Protein AF-A0A6A4Z8B2-F1 (afdb_monomer)

Structure (mmCIF, N/CA/C/O backbone):
data_AF-A0A6A4Z8B2-F1
#
_entry.id   AF-A0A6A4Z8B2-F1
#
loop_
_atom_site.group_PDB
_atom_site.id
_atom_site.type_symbol
_atom_site.label_atom_id
_atom_site.label_alt_id
_atom_site.label_comp_id
_atom_site.label_asym_id
_atom_site.label_entity_id
_atom_site.label_seq_id
_atom_site.pdbx_PDB_ins_code
_atom_site.Cartn_x
_atom_site.Cartn_y
_atom_site.Cartn_z
_atom_site.occupancy
_atom_site.B_iso_or_equiv
_atom_site.auth_seq_id
_atom_site.auth_comp_id
_atom_site.auth_asym_id
_atom_site.auth_atom_id
_atom_site.pdbx_PDB_model_num
ATOM 1 N N . SER A 1 1 ? -26.509 12.267 15.017 1.00 66.75 1 SER A N 1
ATOM 2 C CA . SER A 1 1 ? -26.963 11.581 16.246 1.00 66.75 1 SER A CA 1
ATOM 3 C C . SER A 1 1 ? -26.271 12.276 17.400 1.00 66.75 1 SER A C 1
ATOM 5 O O . SER A 1 1 ? -25.062 12.454 17.326 1.00 66.75 1 SER A O 1
ATOM 7 N N . THR A 1 2 ? -27.004 12.700 18.430 1.00 85.19 2 THR A N 1
ATOM 8 C CA . THR A 1 2 ? -26.427 13.387 19.602 1.00 85.19 2 THR A CA 1
ATOM 9 C C . THR A 1 2 ? -25.375 12.534 20.313 1.00 85.19 2 THR A C 1
ATOM 11 O O . THR A 1 2 ? -24.383 13.069 20.802 1.00 85.19 2 THR A O 1
ATOM 14 N N . ASN A 1 3 ? -25.543 11.208 20.308 1.00 91.56 3 ASN A N 1
ATOM 15 C CA . ASN A 1 3 ? -24.579 10.269 20.877 1.00 91.56 3 ASN A CA 1
ATOM 16 C C . ASN A 1 3 ? -23.331 10.102 20.000 1.00 91.56 3 ASN A C 1
ATOM 18 O O . ASN A 1 3 ? -22.235 9.985 20.538 1.00 91.56 3 ASN A O 1
ATOM 22 N N . LEU A 1 4 ? -23.460 10.172 18.669 1.00 90.06 4 LEU A N 1
ATOM 23 C CA . LEU A 1 4 ? -22.312 10.167 17.750 1.00 90.06 4 LEU A CA 1
ATOM 24 C C . LEU A 1 4 ? -21.423 11.408 17.935 1.00 90.06 4 LEU A C 1
ATOM 26 O O . LEU A 1 4 ? -20.199 11.289 18.036 1.00 90.06 4 LEU A O 1
ATOM 30 N N . ASP A 1 5 ? -22.042 12.587 18.019 1.00 92.31 5 ASP A N 1
ATOM 31 C CA . ASP A 1 5 ? -21.328 13.856 18.199 1.00 92.31 5 ASP A CA 1
ATOM 32 C C . ASP A 1 5 ? -20.696 13.930 19.598 1.00 92.31 5 ASP A C 1
ATOM 34 O O . ASP A 1 5 ? -19.524 14.286 19.742 1.00 92.31 5 ASP A O 1
ATOM 38 N N . GLY A 1 6 ? -21.441 13.511 20.630 1.00 93.50 6 GLY A N 1
ATOM 39 C CA . GLY A 1 6 ? -20.939 13.400 22.001 1.00 93.50 6 GLY A CA 1
ATOM 40 C C . GLY A 1 6 ? -19.782 12.410 22.117 1.00 93.50 6 GLY A C 1
ATOM 41 O O . GLY A 1 6 ? -18.748 12.733 22.692 1.00 93.50 6 GLY A O 1
ATOM 42 N N . CYS A 1 7 ? -19.900 11.235 21.496 1.00 94.12 7 CYS A N 1
ATOM 43 C CA . CYS A 1 7 ? -18.840 10.232 21.491 1.00 94.12 7 CYS A CA 1
ATOM 44 C C . CYS A 1 7 ? -17.581 10.742 20.781 1.00 94.12 7 CYS A C 1
ATOM 46 O O . CYS A 1 7 ? -16.466 10.529 21.257 1.00 94.12 7 CYS A O 1
ATOM 48 N N . THR A 1 8 ? -17.746 11.482 19.682 1.00 94.38 8 THR A N 1
ATOM 49 C CA . THR A 1 8 ? -16.622 12.108 18.975 1.00 94.38 8 THR A CA 1
ATOM 50 C C . THR A 1 8 ? -15.897 13.126 19.851 1.00 94.38 8 THR A C 1
ATOM 52 O O . THR A 1 8 ? -14.667 13.131 19.906 1.00 94.38 8 THR A O 1
ATOM 55 N N . LYS A 1 9 ? -16.648 13.952 20.586 1.00 95.12 9 LYS A N 1
ATOM 56 C CA . LYS A 1 9 ? -16.088 14.937 21.516 1.00 95.12 9 LYS A CA 1
ATOM 57 C C . LYS A 1 9 ? -15.371 14.286 22.700 1.00 95.12 9 LYS A C 1
ATOM 59 O O . LYS A 1 9 ? -14.271 14.712 23.036 1.00 95.12 9 LYS A O 1
ATOM 64 N N . ASP A 1 10 ? -15.979 13.272 23.310 1.00 95.62 10 ASP A N 1
ATOM 65 C CA . ASP A 1 10 ? -15.449 12.629 24.516 1.00 95.62 10 ASP A CA 1
ATOM 66 C C . ASP A 1 10 ? -14.211 11.774 24.214 1.00 95.62 10 ASP A C 1
ATOM 68 O O . ASP A 1 10 ? -13.250 11.771 24.980 1.00 95.62 10 ASP A O 1
ATOM 72 N N . SER A 1 11 ? -14.228 11.047 23.093 1.00 95.25 11 SER A N 1
ATOM 73 C CA . SER A 1 11 ? -13.123 10.168 22.696 1.00 95.25 11 SER A CA 1
ATOM 74 C C . SER A 1 11 ? -11.998 10.887 21.961 1.00 95.25 11 SER A C 1
ATOM 76 O O . SER A 1 11 ? -10.894 10.355 21.878 1.00 95.25 11 SER A O 1
ATOM 78 N N . GLY A 1 12 ? -12.270 12.064 21.388 1.00 94.56 12 GLY A N 1
ATOM 79 C CA . GLY A 1 12 ? -11.344 12.751 20.490 1.00 94.56 12 GLY A CA 1
ATOM 80 C C . GLY A 1 12 ? -11.143 12.032 19.151 1.00 94.56 12 GLY A C 1
ATOM 81 O O . GLY A 1 12 ? -10.138 12.271 18.483 1.00 94.56 12 GLY A O 1
ATOM 82 N N . PHE A 1 13 ? -12.054 11.133 18.763 1.00 94.38 13 PHE A N 1
ATOM 83 C CA . PHE A 1 13 ? -12.016 10.404 17.495 1.00 94.38 13 PHE A CA 1
ATOM 84 C C . PHE A 1 13 ? -13.331 10.559 16.732 1.00 94.38 13 PHE A C 1
ATOM 86 O O . PHE A 1 13 ? -14.403 10.416 17.305 1.00 94.38 13 PHE A O 1
ATOM 93 N N . ASN A 1 14 ? -13.273 10.805 15.422 1.00 94.25 14 ASN A N 1
ATOM 94 C CA . ASN A 1 14 ? -14.479 10.925 14.608 1.00 94.25 14 ASN A CA 1
ATOM 95 C C . ASN A 1 14 ? -15.109 9.546 14.347 1.00 94.25 14 ASN A C 1
ATOM 97 O O . ASN A 1 14 ? -14.710 8.809 13.441 1.00 94.25 14 ASN A O 1
ATOM 101 N N . TRP A 1 15 ? -16.152 9.213 15.105 1.00 90.75 15 TRP A N 1
ATOM 102 C CA . TRP A 1 15 ? -16.817 7.917 14.987 1.00 90.75 15 TRP A CA 1
ATOM 103 C C . TRP A 1 15 ? -17.575 7.737 13.667 1.00 90.75 15 TRP A C 1
ATOM 105 O O . TRP A 1 15 ? -17.758 6.608 13.234 1.00 90.75 15 TRP A O 1
ATOM 115 N N . LEU A 1 16 ? -17.917 8.805 12.938 1.00 89.56 16 LEU A N 1
ATOM 116 C CA . LEU A 1 16 ? -18.441 8.659 11.575 1.00 89.56 16 LEU A CA 1
ATOM 117 C C . LEU A 1 16 ? -17.375 8.088 10.627 1.00 89.56 16 LEU A C 1
ATOM 119 O O . LEU A 1 16 ? -17.667 7.201 9.822 1.00 89.56 16 LEU A O 1
ATOM 123 N N . THR A 1 17 ? -16.122 8.539 10.755 1.00 89.12 17 THR A N 1
ATOM 124 C CA . THR A 1 17 ? -15.004 7.971 9.979 1.00 89.12 17 THR A CA 1
ATOM 125 C C . THR A 1 17 ? -14.674 6.543 10.394 1.00 89.12 17 THR A C 1
ATOM 127 O O . THR A 1 17 ? -14.226 5.762 9.555 1.00 89.12 17 THR A O 1
ATOM 130 N N . PHE A 1 18 ? -14.983 6.155 11.638 1.00 90.19 18 PHE A N 1
ATOM 131 C CA . PHE A 1 18 ? -14.873 4.764 12.072 1.00 90.19 18 PHE A CA 1
ATOM 132 C C . PHE A 1 18 ? -15.717 3.820 11.210 1.00 90.19 18 PHE A C 1
ATOM 134 O O . PHE A 1 18 ? -15.276 2.724 10.890 1.00 90.19 18 PHE A O 1
ATOM 141 N N . PHE A 1 19 ? -16.932 4.212 10.836 1.00 86.56 19 PHE A N 1
ATOM 142 C CA . PHE A 1 19 ? -17.833 3.318 10.101 1.00 86.56 19 PHE A CA 1
ATOM 143 C C . PHE A 1 19 ? -17.667 3.405 8.585 1.00 86.56 19 PHE A C 1
ATOM 145 O O . PHE A 1 19 ? -18.071 2.489 7.879 1.00 86.56 19 PHE A O 1
ATOM 152 N N . THR A 1 20 ? -17.080 4.493 8.083 1.00 86.69 20 THR A N 1
ATOM 153 C CA . THR A 1 20 ? -17.044 4.803 6.643 1.00 86.69 20 THR A CA 1
ATOM 154 C C . THR A 1 20 ? -15.660 4.680 6.003 1.00 86.69 20 THR A C 1
ATOM 156 O O . THR A 1 20 ? -15.554 4.736 4.782 1.00 86.69 20 THR A O 1
ATOM 159 N N . THR A 1 21 ? -14.601 4.506 6.797 1.00 86.06 21 THR A N 1
ATOM 160 C CA . THR A 1 21 ? -13.206 4.420 6.323 1.00 86.06 21 THR A CA 1
ATOM 161 C C . THR A 1 21 ? -12.439 3.329 7.070 1.00 86.06 21 THR A C 1
ATOM 163 O O . THR A 1 21 ? -12.995 2.713 7.975 1.00 86.06 21 THR A O 1
ATOM 166 N N . ASP A 1 22 ? -11.147 3.143 6.785 1.00 84.50 22 ASP A N 1
ATOM 167 C CA . ASP A 1 22 ? -10.256 2.248 7.544 1.00 84.50 22 ASP A CA 1
ATOM 168 C C . ASP A 1 22 ? -9.641 2.895 8.795 1.00 84.50 22 ASP A C 1
ATOM 170 O O . ASP A 1 22 ? -8.848 2.266 9.489 1.00 84.50 22 ASP A O 1
ATOM 174 N N . ALA A 1 23 ? -10.019 4.132 9.138 1.00 87.31 23 ALA A N 1
ATOM 175 C CA . ALA A 1 23 ? -9.495 4.808 10.321 1.00 87.31 23 ALA A CA 1
ATOM 176 C C . ALA A 1 23 ? -9.808 4.024 11.608 1.00 87.31 23 ALA A C 1
ATOM 178 O O . ALA A 1 23 ? -10.947 3.593 11.838 1.00 87.31 23 ALA A O 1
ATOM 179 N N . ILE A 1 24 ? -8.793 3.868 12.457 1.00 89.69 24 ILE A N 1
ATOM 180 C CA . ILE A 1 24 ? -8.859 3.161 13.736 1.00 89.69 24 ILE A CA 1
ATOM 181 C C . ILE A 1 24 ? -8.458 4.131 14.861 1.00 89.69 24 ILE A C 1
ATOM 183 O O . ILE A 1 24 ? -7.444 4.816 14.716 1.00 89.69 24 ILE A O 1
ATOM 187 N N . PRO A 1 25 ? -9.210 4.199 15.976 1.00 91.56 25 PRO A N 1
ATOM 188 C CA . PRO A 1 25 ? -8.813 4.985 17.139 1.00 91.56 25 PRO A CA 1
ATOM 189 C C . PRO A 1 25 ? -7.497 4.484 17.744 1.00 91.56 25 PRO A C 1
ATOM 191 O O . PRO A 1 25 ? -7.259 3.280 17.829 1.00 91.56 25 PRO A O 1
ATOM 194 N N . THR A 1 26 ? -6.672 5.408 18.229 1.00 90.38 26 THR A N 1
ATOM 195 C CA . THR A 1 26 ? -5.527 5.092 19.100 1.00 90.38 26 THR A CA 1
ATOM 196 C C . THR A 1 26 ? -5.984 4.477 20.427 1.00 90.38 26 THR A C 1
ATOM 198 O O . THR A 1 26 ? -7.134 4.649 20.834 1.00 90.38 26 THR A O 1
ATOM 201 N N . ASP A 1 27 ? -5.073 3.839 21.164 1.00 87.75 27 ASP A N 1
ATOM 202 C CA . ASP A 1 27 ? -5.380 3.232 22.470 1.00 87.75 27 ASP A CA 1
ATOM 203 C C . ASP A 1 27 ? -5.941 4.241 23.489 1.00 87.75 27 ASP A C 1
ATOM 205 O O . ASP A 1 27 ? -6.844 3.923 24.269 1.00 87.75 27 ASP A O 1
ATOM 209 N N . ALA A 1 28 ? -5.453 5.486 23.456 1.00 91.62 28 ALA A N 1
ATOM 210 C CA . ALA A 1 28 ? -5.963 6.562 24.302 1.00 91.62 28 ALA A CA 1
ATOM 211 C C . 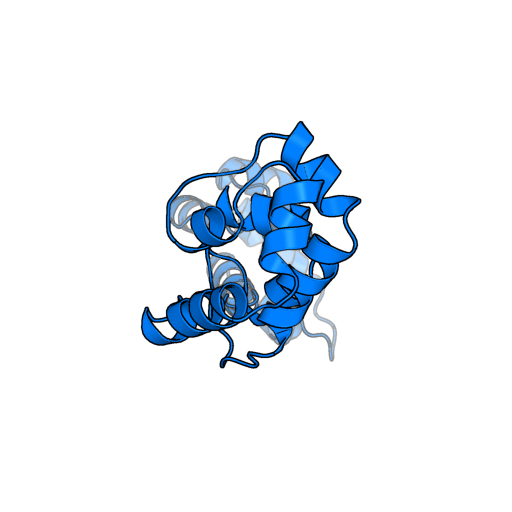ALA A 1 28 ? -7.411 6.932 23.937 1.00 91.62 28 ALA A C 1
ATOM 213 O O . ALA A 1 28 ? -8.267 7.026 24.818 1.00 91.62 28 ALA A O 1
ATOM 214 N N . GLN A 1 29 ? -7.710 7.072 22.641 1.00 94.75 29 GLN A N 1
ATOM 215 C CA . GLN A 1 29 ? -9.066 7.351 22.154 1.00 94.75 29 GLN A CA 1
ATOM 216 C C . GLN A 1 29 ? -10.013 6.169 22.414 1.00 94.75 29 GLN A C 1
ATOM 218 O O . GLN A 1 29 ? -11.177 6.376 22.758 1.00 94.75 29 GLN A O 1
ATOM 223 N N . ALA A 1 30 ? -9.527 4.929 22.310 1.00 92.81 30 ALA A N 1
ATOM 224 C CA . ALA A 1 30 ? -10.285 3.727 22.653 1.00 92.81 30 ALA A CA 1
ATOM 225 C C . ALA A 1 30 ? -10.649 3.703 24.147 1.00 92.81 30 ALA A C 1
ATOM 227 O O . ALA A 1 30 ? -11.806 3.476 24.503 1.00 92.81 30 ALA A O 1
ATOM 228 N N . SER A 1 31 ? -9.687 4.023 25.017 1.00 92.69 31 SER A N 1
ATOM 229 C CA . SER A 1 31 ? -9.898 4.114 26.467 1.00 92.69 31 SER A CA 1
ATOM 230 C C . SER A 1 31 ? -10.893 5.223 26.830 1.00 92.69 31 SER A C 1
ATOM 232 O O . SER A 1 31 ? -11.802 5.006 27.631 1.00 92.69 31 SER A O 1
ATOM 234 N N . ALA A 1 32 ? -10.778 6.391 26.192 1.00 95.00 32 ALA A N 1
ATOM 235 C CA . ALA A 1 32 ? -11.724 7.493 26.365 1.00 95.00 32 ALA A CA 1
ATOM 236 C C . ALA A 1 32 ? -13.135 7.133 25.862 1.00 95.00 32 ALA A C 1
ATOM 238 O O . ALA A 1 32 ? -14.128 7.467 26.507 1.00 95.00 32 ALA A O 1
ATOM 239 N N . SER A 1 33 ? -13.233 6.383 24.759 1.00 94.19 33 SER A N 1
ATOM 240 C CA . SER A 1 33 ? -14.513 5.885 24.239 1.00 94.19 33 SER A CA 1
ATOM 241 C C . SER A 1 33 ? -15.189 4.922 25.212 1.00 94.19 33 SER A C 1
ATOM 243 O O . SER A 1 33 ? -16.398 4.998 25.407 1.00 94.19 33 SER A O 1
ATOM 245 N N . LEU A 1 34 ? -14.422 4.046 25.867 1.00 93.88 34 LEU A N 1
ATOM 246 C CA . LEU A 1 34 ? -14.955 3.119 26.868 1.00 93.88 34 LEU A CA 1
ATOM 247 C C . LEU A 1 34 ? -15.496 3.848 28.110 1.00 93.88 34 LEU A C 1
ATOM 249 O O . LEU A 1 34 ? -16.480 3.413 28.703 1.00 93.88 34 LEU A O 1
ATOM 253 N N . ALA A 1 35 ? -14.873 4.967 28.489 1.00 94.69 35 ALA A N 1
ATOM 254 C CA . ALA A 1 35 ? -15.309 5.800 29.610 1.00 94.69 35 ALA A CA 1
ATOM 255 C C . ALA A 1 35 ? -16.466 6.760 29.257 1.00 94.69 35 ALA A C 1
ATOM 257 O O . ALA A 1 35 ? -17.109 7.312 30.154 1.00 94.69 35 ALA A O 1
ATOM 258 N N . SER A 1 36 ? -16.744 6.978 27.967 1.00 95.50 36 SER A N 1
ATOM 259 C CA . SER A 1 36 ? -17.771 7.912 27.502 1.00 95.50 36 SER A CA 1
ATOM 260 C C . SER A 1 36 ? -19.165 7.290 27.535 1.00 95.50 36 SER A C 1
ATOM 262 O O . SER A 1 36 ? -19.468 6.320 26.837 1.00 95.50 36 SER A O 1
ATOM 264 N N . LYS A 1 37 ? -20.077 7.937 28.268 1.00 94.38 37 LYS A N 1
ATOM 265 C CA . LYS A 1 37 ? -21.508 7.594 28.243 1.00 94.38 37 LYS A CA 1
ATOM 266 C C . LYS A 1 37 ? -22.107 7.747 26.846 1.00 94.38 37 LYS A C 1
ATOM 268 O O . LYS A 1 37 ? -22.940 6.933 26.463 1.00 94.38 37 LYS A O 1
ATOM 273 N N . SER A 1 38 ? -21.668 8.753 26.091 1.00 94.69 38 SER A N 1
ATOM 274 C CA . SER A 1 38 ? -22.122 9.006 24.721 1.00 94.69 38 SER A CA 1
ATOM 275 C C . SER A 1 38 ? -21.716 7.867 23.782 1.00 94.69 38 SER A C 1
ATOM 277 O O . SER A 1 38 ? -22.530 7.407 22.987 1.00 94.69 38 SER A O 1
ATOM 279 N N . CYS A 1 39 ? -20.486 7.356 23.905 1.00 92.50 39 CYS A N 1
ATOM 280 C CA . CYS A 1 39 ? -20.017 6.216 23.112 1.00 92.50 39 CYS A CA 1
ATOM 281 C C . CYS A 1 39 ? -20.719 4.907 23.481 1.00 92.50 39 CYS A C 1
ATOM 283 O O . CYS A 1 39 ? -21.103 4.144 22.596 1.00 92.50 39 CYS A O 1
ATOM 285 N N . LEU A 1 40 ? -20.944 4.657 24.773 1.00 90.69 40 LEU A N 1
ATOM 286 C CA . LEU A 1 40 ? -21.723 3.499 25.216 1.00 90.69 40 LEU A CA 1
ATOM 287 C C . LEU A 1 40 ? -23.181 3.581 24.737 1.00 90.69 40 LEU A C 1
ATOM 289 O O . LEU A 1 40 ? -23.749 2.574 24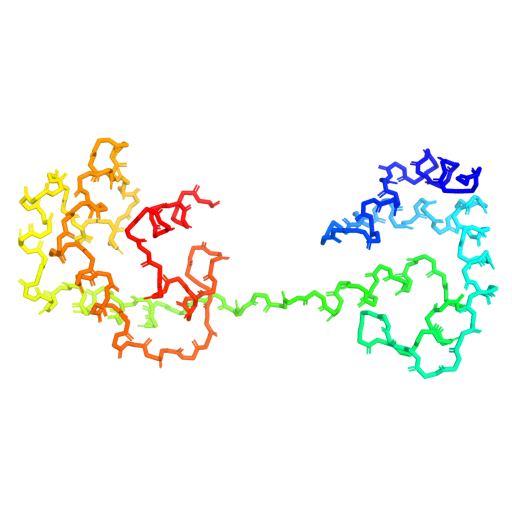.320 1.00 90.69 40 LEU A O 1
ATOM 293 N N . ALA A 1 41 ? -23.777 4.777 24.740 1.00 90.25 41 ALA A N 1
ATOM 294 C CA . ALA A 1 41 ? -25.116 5.002 24.203 1.00 90.25 41 ALA A CA 1
ATOM 295 C C . ALA A 1 41 ? -25.168 4.818 22.679 1.00 90.25 41 ALA A C 1
ATOM 297 O O . ALA A 1 41 ? -26.106 4.200 22.190 1.00 90.25 41 ALA A O 1
ATOM 298 N N . LEU A 1 42 ? -24.151 5.272 21.937 1.00 88.19 42 LEU A N 1
ATOM 299 C CA . LEU A 1 42 ? -24.028 5.047 20.490 1.00 88.19 42 LEU A CA 1
ATOM 300 C C . LEU A 1 42 ? -23.995 3.547 20.148 1.00 88.19 42 LEU A C 1
ATOM 302 O O . LEU A 1 42 ? -24.694 3.096 19.242 1.00 88.19 42 LEU A O 1
ATOM 306 N N . VAL A 1 43 ? -23.222 2.760 20.900 1.00 85.25 43 VAL A N 1
ATOM 307 C CA . VAL A 1 43 ? -23.225 1.292 20.793 1.00 85.25 43 VAL A CA 1
ATOM 308 C C . VAL A 1 43 ? -24.608 0.723 21.132 1.00 85.25 43 VAL A C 1
ATOM 310 O O . VAL A 1 43 ? -25.120 -0.139 20.421 1.00 85.25 43 VAL A O 1
ATOM 313 N N . GLY A 1 44 ? -25.251 1.238 22.184 1.00 82.88 44 GLY A N 1
ATOM 314 C CA . GLY A 1 44 ? -26.611 0.858 22.571 1.00 82.88 44 GLY A CA 1
ATOM 315 C C . GLY A 1 44 ? -27.669 1.152 21.499 1.00 82.88 44 GLY A C 1
ATOM 316 O O . GLY A 1 44 ? -28.568 0.338 21.301 1.00 82.88 44 GLY A O 1
ATOM 317 N N . GLU A 1 45 ? -27.553 2.260 20.764 1.00 86.56 45 GLU A N 1
ATOM 318 C CA . GLU A 1 45 ? -28.414 2.571 19.613 1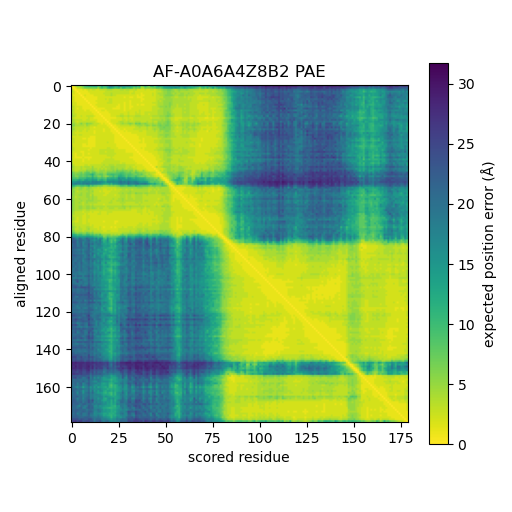.00 86.56 45 GLU A CA 1
ATOM 319 C C . GLU A 1 45 ? -28.250 1.521 18.508 1.00 86.56 45 GLU A C 1
ATOM 321 O O . GLU A 1 45 ? -29.237 1.043 17.947 1.00 86.56 45 GLU A O 1
ATOM 326 N N . ALA A 1 46 ? -27.015 1.090 18.242 1.00 80.25 46 ALA A N 1
ATOM 327 C CA . ALA A 1 46 ? -26.743 0.053 17.253 1.00 80.25 46 ALA A CA 1
ATOM 328 C C . ALA A 1 46 ? -27.210 -1.343 17.680 1.00 80.25 46 ALA A C 1
ATOM 330 O O . ALA A 1 46 ? -27.535 -2.161 16.824 1.00 80.25 46 ALA A O 1
ATOM 331 N N . ASN A 1 47 ? -27.317 -1.625 18.981 1.00 77.56 47 ASN A N 1
ATOM 332 C CA . ASN A 1 47 ? -27.973 -2.843 19.469 1.00 77.56 47 ASN A CA 1
ATOM 333 C C . ASN A 1 47 ? -29.451 -2.914 19.026 1.00 77.56 47 ASN A C 1
ATOM 335 O O . ASN A 1 47 ? -29.993 -4.006 18.863 1.00 77.56 47 ASN A O 1
ATOM 339 N N . GLY A 1 48 ? -30.091 -1.767 18.768 1.00 72.81 48 GLY A N 1
ATOM 340 C CA . GLY A 1 48 ? -31.414 -1.692 18.137 1.00 72.81 48 GLY A CA 1
ATOM 341 C C . GLY A 1 48 ? -31.433 -2.103 16.657 1.00 72.81 48 GLY A C 1
ATOM 342 O O . GLY A 1 48 ? -32.504 -2.363 16.119 1.00 72.81 48 GLY A O 1
ATOM 343 N N . LEU A 1 49 ? -30.266 -2.213 16.010 1.00 72.38 49 LEU A N 1
ATOM 344 C CA . LEU A 1 49 ? -30.081 -2.657 14.621 1.00 72.38 49 LEU A CA 1
ATOM 345 C C . LEU A 1 49 ? -29.788 -4.162 14.513 1.00 72.38 49 LEU A C 1
ATOM 347 O O . LEU A 1 49 ? -29.273 -4.619 13.490 1.00 72.38 49 LEU A O 1
ATOM 351 N N . LYS A 1 50 ? -30.087 -4.941 15.561 1.00 74.38 50 LYS A N 1
ATOM 352 C CA . LYS A 1 50 ? -30.017 -6.405 15.518 1.00 74.38 50 LYS A CA 1
ATOM 353 C C . LYS A 1 50 ? -30.865 -6.923 14.362 1.00 74.38 50 LYS A C 1
ATOM 355 O O . LYS A 1 50 ? -32.090 -6.909 14.414 1.00 74.38 50 LYS A O 1
ATOM 360 N N . THR A 1 51 ? -30.181 -7.364 13.320 1.00 71.19 51 THR A N 1
ATOM 361 C CA . THR A 1 51 ? -30.769 -7.992 12.144 1.00 71.19 51 THR A CA 1
ATOM 362 C C . THR A 1 51 ? -30.216 -9.402 12.045 1.00 71.19 51 THR A C 1
ATOM 364 O O . THR A 1 51 ? -29.033 -9.635 12.311 1.00 71.19 51 THR A O 1
ATOM 367 N N . ASP A 1 52 ? -31.074 -10.350 11.687 1.00 70.62 52 ASP A N 1
ATOM 368 C CA . ASP A 1 52 ? -30.637 -11.718 11.451 1.00 70.62 52 ASP A CA 1
ATOM 369 C C . ASP A 1 52 ? -29.811 -11.771 10.156 1.00 70.62 52 ASP A C 1
ATOM 371 O O . ASP A 1 52 ? -30.168 -11.161 9.146 1.00 70.62 52 ASP A O 1
ATOM 375 N N . SER A 1 53 ? -28.712 -12.533 10.176 1.00 68.19 53 SER A N 1
ATOM 376 C CA . SER A 1 53 ? -27.884 -12.912 9.012 1.00 68.19 53 SER A CA 1
ATOM 377 C C . SER A 1 53 ? -27.014 -11.837 8.327 1.00 68.19 53 SER A C 1
ATOM 379 O O . SER A 1 53 ? -26.666 -11.991 7.159 1.00 68.19 53 SER A O 1
ATOM 381 N N . CYS A 1 54 ? -26.570 -10.796 9.039 1.00 83.19 54 CYS A N 1
ATOM 382 C CA . CYS A 1 54 ? -25.582 -9.839 8.515 1.00 83.19 54 CYS A CA 1
ATOM 383 C C . CYS A 1 54 ? -24.219 -9.971 9.215 1.00 83.19 54 CYS A C 1
ATOM 385 O O . CYS A 1 54 ? -24.146 -10.242 10.415 1.00 83.19 54 CYS A O 1
ATOM 387 N N . THR A 1 55 ? -23.128 -9.750 8.478 1.00 87.62 55 THR A N 1
ATOM 388 C CA . THR A 1 55 ? -21.777 -9.640 9.045 1.00 87.62 55 THR A CA 1
ATOM 389 C C . THR A 1 55 ? -21.227 -8.233 8.872 1.00 87.62 55 THR A C 1
ATOM 391 O O . THR A 1 55 ? -21.314 -7.668 7.784 1.00 87.62 55 THR A O 1
ATOM 394 N N . LEU A 1 56 ? -20.576 -7.706 9.907 1.00 87.19 56 LEU A N 1
ATOM 395 C CA . LEU A 1 56 ? -19.793 -6.474 9.855 1.00 87.19 56 LEU A CA 1
ATOM 396 C C . LEU A 1 56 ? -18.379 -6.771 10.355 1.00 87.19 56 LEU A C 1
ATOM 398 O O . LEU A 1 56 ? -18.213 -7.408 11.393 1.00 87.19 56 LEU A O 1
ATOM 402 N N . TRP A 1 57 ? -17.360 -6.346 9.603 1.00 90.19 57 TRP A N 1
ATOM 403 C CA . TRP A 1 57 ? -15.949 -6.623 9.913 1.00 90.19 57 TRP A CA 1
ATOM 404 C C . TRP A 1 57 ? -15.690 -8.111 10.189 1.00 90.19 57 TRP A C 1
ATOM 406 O O . TRP A 1 57 ? -15.084 -8.469 11.194 1.00 90.19 57 TRP A O 1
ATOM 416 N N . ASN A 1 58 ? -16.207 -8.992 9.327 1.00 89.12 58 ASN A N 1
ATOM 417 C CA . ASN A 1 58 ? -16.110 -10.454 9.460 1.00 89.12 58 ASN A CA 1
ATOM 418 C C . ASN A 1 58 ? -16.681 -11.031 10.773 1.00 89.12 58 ASN A C 1
ATOM 420 O O . ASN A 1 58 ? -16.416 -12.182 11.108 1.00 89.12 58 ASN A O 1
ATOM 424 N N . ASN A 1 59 ? -17.465 -10.250 11.516 1.00 88.94 59 ASN A N 1
ATOM 425 C CA . ASN A 1 59 ? -18.143 -10.673 12.732 1.00 88.94 59 ASN A CA 1
ATOM 426 C C . ASN A 1 59 ? -19.651 -10.699 12.494 1.00 88.94 59 ASN A C 1
ATOM 428 O O . ASN A 1 59 ? -20.186 -9.880 11.750 1.00 88.94 59 ASN A O 1
ATOM 432 N N . ASP A 1 60 ? -20.337 -11.628 13.152 1.00 89.62 60 ASP A N 1
ATOM 433 C CA . ASP A 1 60 ? -21.798 -11.650 13.220 1.00 89.62 60 ASP A CA 1
ATOM 434 C C . ASP A 1 60 ? -22.299 -10.320 13.801 1.00 89.62 60 ASP A C 1
ATOM 436 O O . ASP A 1 60 ? -21.959 -9.966 14.936 1.00 89.62 60 ASP A O 1
ATOM 440 N N . LEU A 1 61 ? -23.088 -9.576 13.019 1.00 87.50 61 LEU A N 1
ATOM 441 C CA . LEU A 1 61 ? -23.557 -8.249 13.402 1.00 87.50 61 LEU A CA 1
ATOM 442 C C . LEU A 1 61 ? -24.376 -8.307 14.695 1.00 87.50 61 LEU A C 1
ATOM 444 O O . LEU A 1 61 ? -24.197 -7.448 15.554 1.00 87.50 61 LEU A O 1
ATOM 448 N N . SER A 1 62 ? -25.202 -9.343 14.876 1.00 87.94 62 SER A N 1
ATOM 449 C CA . SER A 1 62 ? -26.058 -9.505 16.058 1.00 87.94 62 SER A CA 1
ATOM 450 C C . SER A 1 62 ? -25.256 -9.655 17.355 1.00 87.94 62 SER A C 1
ATOM 452 O O . SER A 1 62 ? -25.715 -9.225 18.416 1.00 87.94 62 SER A O 1
ATOM 454 N N . LYS A 1 63 ? -24.041 -10.215 17.262 1.00 88.62 63 LYS A N 1
ATOM 455 C CA . LYS A 1 63 ? -23.088 -10.344 18.375 1.00 88.62 63 LYS A CA 1
ATOM 456 C C . LYS A 1 63 ? -22.225 -9.106 18.537 1.00 88.62 63 LYS A C 1
ATOM 458 O O . LYS A 1 63 ? -21.897 -8.748 19.665 1.00 88.62 63 LYS A O 1
ATOM 463 N N . LEU A 1 64 ? -21.834 -8.476 17.431 1.00 88.25 64 LEU A N 1
ATOM 464 C CA . LEU A 1 64 ? -20.970 -7.301 17.441 1.00 88.25 64 LEU A CA 1
ATOM 465 C C . LEU A 1 64 ? -21.671 -6.120 18.120 1.00 88.25 64 LEU A C 1
ATOM 467 O O . LEU A 1 64 ? -21.096 -5.513 19.017 1.00 88.25 64 LEU A O 1
ATOM 471 N N . VAL A 1 65 ? -22.938 -5.854 17.783 1.00 87.75 65 VAL A N 1
ATOM 472 C CA . VAL A 1 65 ? -23.689 -4.703 18.323 1.00 87.75 65 VAL A CA 1
ATOM 473 C C . VAL A 1 65 ? -23.995 -4.785 19.822 1.00 87.75 65 VAL A C 1
ATOM 475 O O . VAL A 1 65 ? -24.483 -3.819 20.398 1.00 87.75 65 VAL A O 1
ATOM 478 N N . THR A 1 66 ? -23.709 -5.915 20.476 1.00 89.19 66 THR A N 1
ATOM 479 C CA . THR A 1 66 ? -23.830 -6.057 21.937 1.00 89.19 66 THR A CA 1
ATOM 480 C C . THR A 1 66 ? -22.517 -5.832 22.680 1.00 89.19 66 THR A C 1
ATOM 482 O O . THR A 1 66 ? -22.508 -5.909 23.906 1.00 89.19 66 THR A O 1
ATOM 485 N N . GLN A 1 67 ? -21.406 -5.637 21.967 1.00 91.44 67 GLN A N 1
ATOM 486 C CA . GLN A 1 67 ? -20.090 -5.441 22.572 1.00 91.44 67 GLN A CA 1
ATOM 487 C C . GLN A 1 67 ? -19.786 -3.964 22.798 1.00 91.44 67 GLN A C 1
ATOM 489 O O . GLN A 1 67 ? -20.380 -3.106 22.159 1.00 91.44 67 GLN A O 1
ATOM 494 N N . ASP A 1 68 ? -18.824 -3.679 23.670 1.00 92.06 68 ASP A N 1
ATOM 495 C CA . ASP A 1 68 ? -18.363 -2.320 23.946 1.00 92.06 68 ASP A CA 1
ATOM 496 C C . ASP A 1 68 ? -17.567 -1.691 22.769 1.00 92.06 68 ASP A C 1
ATOM 498 O O . ASP A 1 68 ? -17.171 -2.386 21.822 1.00 92.06 68 ASP A O 1
ATOM 502 N N . PRO A 1 69 ? -17.292 -0.369 22.814 1.00 90.31 69 PRO A N 1
ATOM 503 C CA . PRO A 1 69 ? -16.520 0.312 21.775 1.00 90.31 69 PRO A CA 1
ATOM 504 C C . PRO A 1 69 ? -15.129 -0.292 21.518 1.00 90.31 69 PRO A C 1
ATOM 506 O O . PRO A 1 69 ? -14.657 -0.283 20.382 1.00 90.31 69 PRO A O 1
ATOM 509 N N . VAL A 1 70 ? -14.458 -0.841 22.537 1.00 92.00 70 VAL A N 1
ATOM 510 C CA . VAL A 1 70 ? -13.115 -1.431 22.395 1.00 92.00 70 VAL A CA 1
ATOM 511 C C . VAL A 1 70 ? -13.185 -2.738 21.613 1.00 92.00 70 VAL A C 1
ATOM 513 O O . VAL A 1 70 ? -12.340 -2.999 20.755 1.00 92.00 70 VAL A O 1
ATOM 516 N N . ALA A 1 71 ? -14.203 -3.553 21.864 1.00 92.50 71 ALA A N 1
ATOM 517 C CA . ALA A 1 71 ? -14.455 -4.758 21.092 1.00 92.50 71 ALA A CA 1
ATOM 518 C C . ALA A 1 71 ? -14.766 -4.441 19.621 1.00 92.50 71 ALA A C 1
ATOM 520 O O . ALA A 1 71 ? -14.271 -5.144 18.740 1.00 92.50 71 ALA A O 1
ATOM 521 N N . TRP A 1 72 ? -15.499 -3.359 19.334 1.00 91.69 72 TRP A N 1
ATOM 522 C CA . TRP A 1 72 ? -15.738 -2.908 17.955 1.00 91.69 72 TRP A CA 1
ATOM 523 C C . TRP A 1 72 ? -14.440 -2.502 17.258 1.00 91.69 72 TRP A C 1
ATOM 525 O O . TRP A 1 72 ? -14.190 -2.914 16.125 1.00 91.69 72 TRP A O 1
ATOM 535 N N . ILE A 1 73 ? -13.584 -1.747 17.953 1.00 91.94 73 ILE A N 1
ATOM 536 C CA . ILE A 1 73 ? -12.256 -1.354 17.463 1.00 91.94 73 ILE A CA 1
ATOM 537 C C . ILE A 1 73 ? -11.421 -2.593 17.131 1.00 91.94 73 ILE A C 1
ATOM 539 O O . ILE A 1 73 ? -10.900 -2.693 16.021 1.00 91.94 73 ILE A O 1
ATOM 543 N N . LYS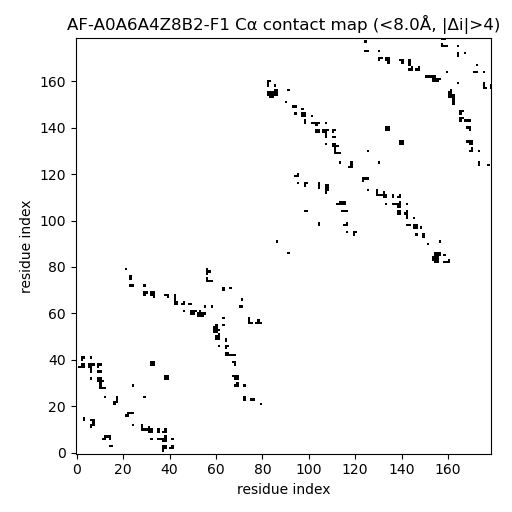 A 1 74 ? -11.356 -3.572 18.040 1.00 91.00 74 LYS A N 1
ATOM 544 C CA . LYS A 1 74 ? -10.616 -4.828 17.830 1.00 91.00 74 LYS A CA 1
ATOM 545 C C . LYS A 1 74 ? -11.175 -5.662 16.679 1.00 91.00 74 LYS A C 1
ATOM 547 O O . LYS A 1 74 ? -10.400 -6.218 15.899 1.00 91.00 74 LYS A O 1
ATOM 552 N N . ALA A 1 75 ? -12.499 -5.751 16.560 1.00 91.69 75 ALA A N 1
ATOM 553 C CA . ALA A 1 75 ? -13.158 -6.462 15.468 1.00 91.69 75 ALA A CA 1
ATOM 554 C C . ALA A 1 75 ? -12.790 -5.839 14.116 1.00 91.69 75 ALA A C 1
ATOM 556 O O . ALA A 1 75 ? -12.336 -6.545 13.215 1.00 91.69 75 ALA A O 1
ATOM 557 N N . LYS A 1 76 ? -12.881 -4.509 14.007 1.00 90.44 76 LYS A N 1
ATOM 558 C CA . LYS A 1 76 ? -12.490 -3.782 12.799 1.00 90.44 76 LYS A CA 1
ATOM 559 C C . LYS A 1 76 ? -10.997 -3.910 12.493 1.00 90.44 76 LYS A C 1
ATOM 561 O O . LYS A 1 76 ? -10.647 -4.218 11.360 1.00 90.44 76 LYS A O 1
ATOM 566 N N . GLN A 1 77 ? -10.123 -3.747 13.489 1.00 88.06 77 GLN A N 1
ATOM 567 C CA . GLN A 1 77 ? -8.673 -3.957 13.348 1.00 88.06 77 GLN A CA 1
ATOM 568 C C . GLN A 1 77 ? -8.340 -5.365 12.839 1.00 88.06 77 GLN A C 1
ATOM 570 O O . GLN A 1 77 ? -7.439 -5.532 12.026 1.00 88.06 77 GLN A O 1
ATOM 575 N N . SER A 1 78 ? -9.067 -6.380 13.309 1.00 87.50 78 SER A N 1
ATOM 576 C CA . SER A 1 78 ? -8.855 -7.775 12.902 1.00 87.50 78 SER A CA 1
ATOM 577 C C . SER A 1 78 ? -9.383 -8.068 11.498 1.00 87.50 78 SER A C 1
ATOM 579 O O . SER A 1 78 ? -8.873 -8.964 10.829 1.00 87.50 78 SER A O 1
ATOM 581 N N . ALA A 1 79 ? -10.408 -7.334 11.065 1.00 86.44 79 ALA A N 1
ATOM 582 C CA . ALA A 1 79 ? -10.973 -7.429 9.725 1.00 86.44 79 ALA A CA 1
ATOM 583 C C . ALA A 1 79 ? -10.234 -6.579 8.691 1.00 86.44 79 ALA A C 1
ATOM 585 O O . ALA A 1 79 ? -10.382 -6.831 7.495 1.00 86.44 79 ALA A O 1
ATOM 586 N N . ALA A 1 80 ? -9.461 -5.586 9.139 1.00 79.50 80 ALA A N 1
ATOM 587 C CA . ALA A 1 80 ? -8.611 -4.801 8.266 1.00 79.50 80 ALA A CA 1
ATOM 588 C C . ALA A 1 80 ? -7.677 -5.752 7.499 1.00 79.50 80 ALA A C 1
ATOM 590 O O . ALA A 1 80 ? -7.118 -6.677 8.104 1.00 79.50 80 ALA A O 1
ATOM 591 N N . PRO A 1 81 ? -7.494 -5.560 6.180 1.00 68.19 81 PRO A N 1
ATOM 592 C CA . PRO A 1 81 ? -6.537 -6.344 5.420 1.00 68.19 81 PRO A CA 1
ATOM 593 C C . PRO A 1 81 ? -5.170 -6.232 6.095 1.00 68.19 81 PRO A C 1
ATOM 595 O O . PRO A 1 81 ? -4.568 -5.158 6.115 1.00 68.19 81 PRO A O 1
ATOM 598 N N . LYS A 1 82 ? -4.674 -7.329 6.678 1.00 68.31 82 LYS A N 1
ATOM 599 C CA . LYS A 1 82 ? -3.292 -7.358 7.148 1.00 68.31 82 LYS A CA 1
ATOM 600 C C . LYS A 1 82 ? -2.418 -7.226 5.917 1.00 68.31 82 LYS A C 1
ATOM 602 O O . LYS A 1 82 ? -2.438 -8.098 5.048 1.00 68.31 82 LYS A O 1
ATOM 607 N N . LEU A 1 83 ? -1.672 -6.128 5.849 1.00 67.94 83 LEU A N 1
ATOM 608 C CA . LEU A 1 83 ? -0.566 -6.044 4.919 1.00 67.94 83 LEU A CA 1
ATOM 609 C C . LEU A 1 83 ? 0.324 -7.276 5.140 1.00 67.94 83 LEU A C 1
ATOM 611 O O . LEU A 1 83 ? 0.579 -7.641 6.295 1.00 67.94 83 LEU A O 1
ATOM 615 N N . PRO A 1 84 ? 0.754 -7.952 4.066 1.00 77.06 84 PRO A N 1
ATOM 616 C CA . PRO A 1 84 ? 1.668 -9.069 4.207 1.00 77.06 84 PRO A CA 1
ATOM 617 C C . PRO A 1 84 ? 2.948 -8.664 4.958 1.00 77.06 84 PRO A C 1
ATOM 619 O O . PRO A 1 84 ? 3.330 -7.490 4.975 1.00 77.06 84 PRO A O 1
ATOM 622 N N . ALA A 1 85 ? 3.633 -9.628 5.575 1.00 84.81 85 ALA A N 1
ATOM 623 C CA . ALA A 1 85 ? 4.902 -9.361 6.257 1.00 84.81 85 ALA A CA 1
ATOM 624 C C . ALA A 1 85 ? 5.919 -8.709 5.303 1.00 84.81 85 ALA A C 1
ATOM 626 O O . ALA A 1 85 ? 5.878 -8.955 4.099 1.00 84.81 85 ALA A O 1
ATOM 627 N N . THR A 1 86 ? 6.834 -7.885 5.817 1.00 86.19 86 THR A N 1
ATOM 628 C CA . THR A 1 86 ? 7.872 -7.247 4.991 1.00 86.19 86 THR A CA 1
ATOM 629 C C . THR A 1 86 ? 8.677 -8.288 4.222 1.00 86.19 86 THR A C 1
ATOM 631 O O . THR A 1 86 ? 9.044 -9.329 4.770 1.00 86.19 86 THR A O 1
ATOM 634 N N . CYS A 1 87 ? 8.954 -8.009 2.948 1.00 86.00 87 CYS A N 1
ATOM 635 C CA . CYS A 1 87 ? 9.764 -8.886 2.116 1.00 86.00 87 CYS A CA 1
ATOM 636 C C . CYS A 1 87 ? 11.146 -9.091 2.745 1.00 86.00 87 CYS A C 1
ATOM 638 O O . CYS A 1 87 ? 11.833 -8.140 3.123 1.00 86.00 87 CYS A O 1
ATOM 640 N N . THR A 1 88 ? 11.576 -10.348 2.824 1.00 88.12 88 THR A N 1
ATOM 641 C CA . THR A 1 88 ? 12.957 -10.684 3.176 1.00 88.12 88 THR A CA 1
ATOM 642 C C . THR A 1 88 ? 13.930 -10.117 2.134 1.00 88.12 88 THR A C 1
ATOM 644 O O . THR A 1 88 ? 13.550 -9.931 0.971 1.00 88.12 88 THR A O 1
ATOM 647 N N . PRO A 1 89 ? 15.215 -9.914 2.483 1.00 85.62 89 PRO A N 1
ATOM 648 C CA . PRO A 1 89 ? 16.227 -9.494 1.511 1.00 85.62 89 PRO A CA 1
ATOM 649 C C . PRO A 1 89 ? 16.317 -10.422 0.293 1.00 85.62 89 PRO A C 1
ATOM 651 O O . PRO A 1 89 ? 16.545 -9.954 -0.817 1.00 85.62 89 PRO A O 1
ATOM 654 N N . ALA A 1 90 ? 16.087 -11.727 0.484 1.00 84.56 90 ALA A N 1
ATOM 655 C CA . ALA A 1 90 ? 16.039 -12.692 -0.608 1.00 84.56 90 ALA A CA 1
ATOM 656 C C . ALA A 1 90 ? 14.877 -12.397 -1.568 1.00 84.56 90 ALA A C 1
ATOM 658 O O . ALA A 1 90 ? 15.113 -12.289 -2.766 1.00 84.56 90 ALA A O 1
ATOM 659 N N . GLN A 1 91 ? 13.656 -12.197 -1.051 1.00 84.31 91 GLN A N 1
ATOM 660 C CA . GLN A 1 91 ? 12.470 -11.860 -1.855 1.00 84.31 91 GLN A CA 1
ATOM 661 C C . GLN A 1 91 ? 12.646 -10.535 -2.611 1.00 84.31 91 GLN A C 1
ATOM 663 O O . GLN A 1 91 ? 12.394 -10.479 -3.813 1.00 84.31 91 GLN A O 1
ATOM 668 N N . ALA A 1 92 ? 13.151 -9.492 -1.945 1.00 84.56 92 ALA A N 1
ATOM 669 C CA . ALA A 1 92 ? 13.445 -8.211 -2.594 1.00 84.56 92 ALA A CA 1
ATOM 670 C C . ALA A 1 92 ? 14.563 -8.335 -3.651 1.00 84.56 92 ALA A C 1
ATOM 672 O O . ALA A 1 92 ? 14.479 -7.744 -4.729 1.00 84.56 92 ALA A O 1
ATOM 673 N N . GLY A 1 93 ? 15.587 -9.153 -3.386 1.00 87.12 93 GLY A N 1
ATOM 674 C CA . GLY A 1 93 ? 16.687 -9.423 -4.314 1.00 87.12 93 GLY A CA 1
ATOM 675 C C . GLY A 1 93 ? 16.246 -10.106 -5.611 1.00 87.12 93 GLY A C 1
ATOM 676 O O . GLY A 1 93 ? 16.890 -9.920 -6.648 1.00 87.12 93 GLY A O 1
ATOM 677 N N . VAL A 1 94 ? 15.127 -10.838 -5.593 1.00 84.81 94 VAL A N 1
ATOM 678 C CA . VAL A 1 94 ? 14.544 -11.405 -6.814 1.00 84.81 94 VAL A CA 1
ATOM 679 C C . VAL A 1 94 ? 14.079 -10.287 -7.757 1.00 84.81 94 VAL A C 1
ATOM 681 O O . VAL A 1 94 ? 14.407 -10.332 -8.942 1.00 84.81 94 VAL A O 1
ATOM 684 N N . VAL A 1 95 ? 13.416 -9.243 -7.238 1.00 85.94 95 VAL A N 1
ATOM 685 C CA . VAL A 1 95 ? 12.972 -8.073 -8.029 1.00 85.94 95 VAL A CA 1
ATOM 686 C C . VAL A 1 95 ? 14.167 -7.376 -8.677 1.00 85.94 95 VAL A C 1
ATOM 688 O O . VAL A 1 95 ? 14.174 -7.143 -9.884 1.00 85.94 95 VAL A O 1
ATOM 691 N N . VAL A 1 96 ? 15.222 -7.124 -7.897 1.00 89.06 96 VAL A N 1
ATOM 692 C CA . VAL A 1 96 ? 16.471 -6.529 -8.404 1.00 89.06 96 VAL A CA 1
ATOM 693 C C . VAL A 1 96 ? 17.093 -7.391 -9.506 1.00 89.06 96 VAL A C 1
ATOM 695 O O . VAL A 1 96 ? 17.563 -6.866 -10.515 1.00 89.06 96 VAL A O 1
ATOM 698 N N . SER A 1 97 ? 17.087 -8.715 -9.339 1.00 88.75 97 SER A N 1
ATOM 699 C CA . SER A 1 97 ? 17.649 -9.647 -10.321 1.00 88.75 97 SER A CA 1
ATOM 700 C C . SER A 1 97 ? 16.856 -9.653 -11.629 1.00 88.75 97 SER A C 1
ATOM 702 O O . SER A 1 97 ? 17.466 -9.647 -12.698 1.00 88.75 97 SER A O 1
ATOM 704 N N . ALA A 1 98 ? 15.521 -9.598 -11.562 1.00 88.50 98 ALA A N 1
ATOM 705 C CA . ALA A 1 98 ? 14.663 -9.497 -12.743 1.00 88.50 98 ALA A CA 1
ATOM 706 C C . ALA A 1 98 ? 14.908 -8.191 -13.510 1.00 88.50 98 ALA A C 1
ATOM 708 O O . ALA A 1 98 ? 15.124 -8.217 -14.719 1.00 88.50 98 ALA A O 1
ATOM 709 N N . VAL A 1 99 ? 14.978 -7.060 -12.802 1.00 90.12 99 VAL A N 1
ATOM 710 C CA . VAL A 1 99 ? 15.290 -5.751 -13.400 1.00 90.12 99 VAL A CA 1
ATOM 711 C C . VAL A 1 99 ? 16.670 -5.763 -14.051 1.00 90.12 99 VAL A C 1
ATOM 713 O O . VAL A 1 99 ? 16.826 -5.284 -15.169 1.00 90.12 99 VAL A O 1
ATOM 716 N N . LYS A 1 100 ? 17.678 -6.329 -13.379 1.00 91.38 100 LYS A N 1
ATOM 717 C CA . LYS A 1 100 ? 19.047 -6.401 -13.906 1.00 91.38 100 LYS A CA 1
ATOM 718 C C . LYS A 1 100 ? 19.154 -7.278 -15.160 1.00 91.38 100 LYS A C 1
ATOM 720 O O . LYS A 1 100 ? 19.995 -7.004 -16.008 1.00 91.38 100 LYS A O 1
ATOM 725 N N . ALA A 1 101 ? 18.345 -8.331 -15.258 1.00 91.62 101 ALA A N 1
ATOM 726 C CA . ALA A 1 101 ? 18.309 -9.228 -16.414 1.00 91.62 101 ALA A CA 1
ATOM 727 C C . ALA A 1 101 ? 17.378 -8.739 -17.540 1.00 91.62 101 ALA A C 1
ATOM 729 O O . ALA A 1 101 ? 17.378 -9.321 -18.625 1.00 91.62 101 ALA A O 1
ATOM 730 N N . SER A 1 102 ? 16.581 -7.699 -17.289 1.00 92.31 102 SER A N 1
ATOM 731 C CA . SER A 1 102 ? 15.614 -7.170 -18.242 1.00 92.31 102 SER A CA 1
ATOM 732 C C . SER A 1 102 ? 16.294 -6.578 -19.472 1.00 92.31 102 SER A C 1
ATOM 734 O O . SER A 1 102 ? 17.167 -5.715 -19.379 1.00 92.31 102 SER A O 1
ATOM 736 N N . THR A 1 103 ? 15.803 -6.967 -20.647 1.00 95.31 103 THR A N 1
ATOM 737 C CA . THR A 1 103 ? 16.202 -6.350 -21.923 1.00 95.31 103 THR A CA 1
ATOM 738 C C . THR A 1 103 ? 15.612 -4.948 -22.119 1.00 95.31 103 THR A C 1
ATOM 740 O O . THR A 1 103 ? 16.061 -4.203 -22.987 1.00 95.31 103 THR A O 1
ATOM 743 N N . ASN A 1 104 ? 14.636 -4.558 -21.293 1.00 95.81 104 ASN A N 1
ATOM 744 C CA . ASN A 1 104 ? 13.969 -3.261 -21.352 1.00 95.81 104 ASN A CA 1
ATOM 745 C C . ASN A 1 104 ? 14.639 -2.192 -20.478 1.00 95.81 104 ASN A C 1
ATOM 747 O O . ASN A 1 104 ? 14.278 -1.018 -20.583 1.00 95.81 104 ASN A O 1
ATOM 751 N N . LEU A 1 105 ? 15.607 -2.560 -19.629 1.00 95.62 105 LEU A N 1
ATOM 752 C CA . LEU A 1 105 ? 16.261 -1.633 -18.700 1.00 95.62 105 LEU A CA 1
ATOM 753 C C . LEU A 1 105 ? 16.965 -0.475 -19.426 1.00 95.62 105 LEU A C 1
ATOM 755 O O . LEU A 1 105 ? 16.773 0.687 -19.057 1.00 95.62 105 LEU A O 1
ATOM 759 N N . ASP A 1 106 ? 17.732 -0.773 -20.475 1.00 97.00 106 ASP A N 1
ATOM 760 C CA . ASP A 1 106 ? 18.460 0.243 -21.245 1.00 97.00 106 ASP A CA 1
ATOM 761 C C . ASP A 1 106 ? 17.498 1.183 -21.981 1.00 97.00 106 ASP A C 1
ATOM 763 O O . A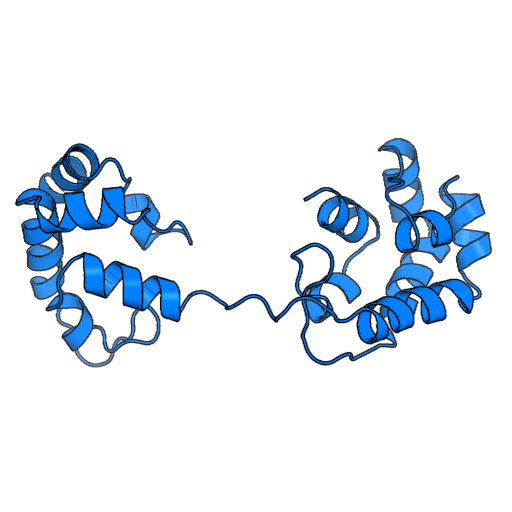SP A 1 106 ? 17.654 2.407 -21.936 1.00 97.00 106 ASP A O 1
ATOM 767 N N . GLY A 1 107 ? 16.458 0.618 -22.606 1.00 97.38 107 GLY A N 1
ATOM 768 C CA . GLY A 1 107 ? 15.402 1.387 -23.264 1.00 97.38 107 GLY A CA 1
ATOM 769 C C . GLY A 1 107 ? 14.665 2.292 -22.280 1.00 97.38 107 GLY A C 1
ATOM 770 O O . GLY A 1 107 ? 14.497 3.480 -22.536 1.00 97.38 107 GLY A O 1
ATOM 771 N N . CYS A 1 108 ? 14.306 1.767 -21.108 1.00 97.44 108 CYS A N 1
ATOM 772 C CA . CYS A 1 108 ? 13.641 2.547 -20.072 1.00 97.44 108 CYS A CA 1
ATOM 773 C C . CYS A 1 108 ? 14.539 3.666 -19.535 1.00 97.44 108 CYS A C 1
ATOM 775 O O . CYS A 1 108 ? 14.084 4.796 -19.361 1.00 97.44 108 CYS A O 1
ATOM 777 N N . THR A 1 109 ? 15.826 3.389 -19.322 1.00 97.31 109 THR A N 1
ATOM 778 C CA . THR A 1 109 ? 16.790 4.396 -18.861 1.00 97.31 109 THR A CA 1
ATOM 779 C C . THR A 1 109 ? 16.939 5.526 -19.873 1.00 97.31 109 THR A C 1
ATOM 781 O O . THR A 1 109 ? 16.949 6.698 -19.495 1.00 97.31 109 THR A O 1
ATOM 784 N N . LYS A 1 110 ? 16.998 5.189 -21.165 1.00 97.88 110 LYS A N 1
ATOM 785 C CA . LYS A 1 110 ? 17.067 6.168 -22.251 1.00 97.88 110 LYS A CA 1
ATOM 786 C C . LYS A 1 110 ? 15.798 7.014 -22.355 1.00 97.88 110 LYS A C 1
ATOM 788 O O . LYS A 1 110 ? 15.905 8.230 -22.476 1.00 97.88 110 LYS A O 1
ATOM 793 N N . ASP A 1 111 ? 14.628 6.384 -22.308 1.00 97.88 111 ASP A N 1
ATOM 794 C CA . ASP A 1 111 ? 13.350 7.075 -22.495 1.00 97.88 111 ASP A CA 1
ATOM 795 C C . ASP A 1 111 ? 12.995 7.958 -21.291 1.00 97.88 111 ASP A C 1
ATOM 797 O O . ASP A 1 111 ? 12.514 9.077 -21.458 1.00 97.88 111 ASP A O 1
ATOM 801 N N . SER A 1 112 ? 13.238 7.464 -20.073 1.00 97.44 112 SER A N 1
ATOM 802 C CA . SER A 1 112 ? 12.914 8.183 -18.835 1.00 97.44 112 SER A CA 1
ATOM 803 C C . SER A 1 112 ? 13.982 9.182 -18.402 1.00 97.44 112 SER A C 1
ATOM 805 O O . SER A 1 112 ? 13.688 10.084 -17.622 1.00 97.44 112 SER A O 1
ATOM 807 N N . GLY A 1 113 ? 15.229 9.007 -18.851 1.00 97.56 113 GLY A N 1
ATOM 808 C CA . GLY A 1 113 ? 16.380 9.747 -18.339 1.00 97.56 113 GLY A CA 1
ATOM 809 C C . GLY A 1 113 ? 16.763 9.371 -16.902 1.00 97.56 113 GLY A C 1
ATOM 810 O O . GLY A 1 113 ? 17.442 10.155 -16.238 1.00 97.56 113 GLY A O 1
ATOM 811 N N . PHE A 1 114 ? 16.317 8.215 -16.396 1.00 97.38 114 PHE A N 1
ATOM 812 C CA . PHE A 1 114 ? 16.611 7.726 -15.048 1.00 97.38 114 PHE A CA 1
ATOM 813 C C . PHE A 1 114 ? 17.027 6.247 -15.067 1.00 97.38 114 PHE A C 1
ATOM 815 O O . PHE A 1 114 ? 16.363 5.414 -15.677 1.00 97.38 114 PHE A O 1
ATOM 822 N N . ASN A 1 115 ? 18.103 5.890 -14.357 1.00 95.94 115 ASN A N 1
ATOM 823 C CA . ASN A 1 115 ? 18.546 4.498 -14.256 1.00 95.94 115 ASN A CA 1
ATOM 824 C C . ASN A 1 115 ? 17.669 3.707 -13.274 1.00 95.94 115 ASN A C 1
ATOM 826 O O . ASN A 1 115 ? 17.875 3.752 -12.060 1.00 95.94 115 ASN A O 1
ATOM 830 N N . TRP A 1 116 ? 16.722 2.930 -13.795 1.00 93.62 116 TRP A N 1
ATOM 831 C CA . TRP A 1 116 ? 15.793 2.157 -12.971 1.00 93.62 116 TRP A CA 1
ATOM 832 C C . TRP A 1 116 ? 16.465 1.080 -12.111 1.00 93.62 116 TRP A C 1
ATOM 834 O O . TRP A 1 116 ? 15.957 0.775 -11.036 1.00 93.62 116 TRP A O 1
ATOM 844 N N . LEU A 1 117 ? 17.650 0.572 -12.464 1.00 93.56 117 LEU A N 1
ATOM 845 C CA . LEU A 1 117 ? 18.387 -0.313 -11.553 1.00 93.56 117 LEU A CA 1
ATOM 846 C C . LEU A 1 117 ? 18.797 0.428 -10.270 1.00 93.56 117 LEU A C 1
ATOM 848 O O . LEU A 1 117 ? 18.723 -0.136 -9.178 1.00 93.56 117 LEU A O 1
ATOM 852 N N . THR A 1 118 ? 19.166 1.708 -10.377 1.00 94.31 118 THR A N 1
ATOM 853 C CA . THR A 1 118 ? 19.441 2.571 -9.219 1.00 94.31 118 THR A CA 1
ATOM 854 C C . THR A 1 118 ? 18.184 2.789 -8.374 1.00 94.31 118 THR A C 1
ATOM 856 O O . THR A 1 118 ? 18.280 2.778 -7.147 1.00 94.31 118 THR A O 1
ATOM 859 N N . PHE A 1 119 ? 16.999 2.895 -8.991 1.00 93.75 119 PHE A N 1
ATOM 860 C CA . PHE A 1 119 ? 15.729 2.951 -8.255 1.00 93.75 119 PHE A CA 1
ATOM 861 C C . PHE A 1 119 ? 15.508 1.707 -7.386 1.00 93.75 119 PHE A C 1
ATOM 863 O O . PHE A 1 119 ? 15.070 1.841 -6.252 1.00 93.75 119 PHE A O 1
ATOM 870 N N . PHE A 1 120 ? 15.847 0.505 -7.848 1.00 89.44 120 PHE A N 1
ATOM 871 C CA . PHE A 1 120 ? 15.625 -0.706 -7.044 1.00 89.44 120 PHE A CA 1
ATOM 872 C C . PHE A 1 120 ? 16.722 -1.006 -6.016 1.00 89.44 120 PHE A C 1
ATOM 874 O O . PHE A 1 120 ? 16.497 -1.799 -5.107 1.00 89.44 120 PHE A O 1
ATOM 881 N N . THR A 1 121 ? 17.906 -0.406 -6.151 1.00 90.50 121 THR A N 1
ATOM 882 C CA . THR A 1 121 ? 19.095 -0.764 -5.348 1.00 90.50 121 THR A CA 1
ATOM 883 C C . THR A 1 121 ? 19.549 0.316 -4.369 1.00 90.50 121 THR A C 1
ATOM 885 O O . THR A 1 121 ? 20.447 0.071 -3.568 1.00 90.50 121 THR A O 1
ATOM 888 N N . THR A 1 122 ? 18.956 1.508 -4.426 1.00 92.56 122 THR A N 1
ATOM 889 C CA . THR A 1 122 ? 19.318 2.668 -3.593 1.00 92.56 122 THR A CA 1
ATOM 890 C C . THR A 1 122 ? 18.062 3.420 -3.160 1.00 92.56 122 THR A C 1
ATOM 892 O O . THR A 1 122 ? 16.969 3.031 -3.555 1.00 92.56 122 THR A O 1
ATOM 895 N N . ASP A 1 123 ? 18.197 4.542 -2.452 1.00 91.19 123 ASP A N 1
ATOM 896 C CA . ASP A 1 123 ? 17.082 5.440 -2.105 1.00 91.19 123 ASP A CA 1
ATOM 897 C C . ASP A 1 123 ? 16.779 6.496 -3.181 1.00 91.19 123 ASP A C 1
ATOM 899 O O . ASP A 1 123 ? 15.912 7.344 -2.995 1.00 91.19 123 ASP A O 1
ATOM 903 N N . ALA A 1 124 ? 17.456 6.458 -4.334 1.00 94.12 124 ALA A N 1
ATOM 904 C CA . ALA A 1 124 ? 17.207 7.416 -5.406 1.00 94.12 124 ALA A CA 1
ATOM 905 C C . ALA A 1 124 ? 15.776 7.290 -5.955 1.00 94.12 124 ALA A C 1
ATOM 907 O O . ALA A 1 124 ? 15.273 6.179 -6.173 1.00 94.12 124 ALA A O 1
ATOM 908 N N . ILE A 1 125 ? 15.154 8.440 -6.217 1.00 94.00 125 ILE A N 1
ATOM 909 C CA . ILE A 1 125 ? 13.802 8.564 -6.763 1.00 94.00 125 ILE A CA 1
ATOM 910 C C . ILE A 1 125 ? 13.850 9.441 -8.026 1.00 94.00 125 ILE A C 1
ATOM 912 O O . ILE A 1 125 ? 14.531 10.471 -8.008 1.00 94.00 125 ILE A O 1
ATOM 916 N N . PRO A 1 126 ? 13.157 9.067 -9.119 1.00 95.19 126 PRO A N 1
ATOM 917 C CA . PRO A 1 126 ? 13.027 9.920 -10.296 1.00 95.19 126 PRO A CA 1
ATOM 918 C C . PRO A 1 126 ? 12.319 11.242 -9.972 1.00 95.19 126 PRO A C 1
ATOM 920 O O . PRO A 1 126 ? 11.406 11.290 -9.153 1.00 95.19 126 PRO A O 1
ATOM 923 N N . THR A 1 127 ? 12.697 12.313 -10.665 1.00 96.38 127 THR A N 1
ATOM 924 C CA . THR A 1 127 ? 11.936 13.574 -10.678 1.00 96.38 127 THR A CA 1
ATOM 925 C C . THR A 1 127 ? 10.573 13.392 -11.354 1.00 96.38 127 THR A C 1
ATOM 927 O O . THR A 1 127 ? 10.387 12.459 -12.135 1.00 96.38 127 THR A O 1
ATOM 930 N N . ASP A 1 128 ? 9.640 14.326 -11.156 1.00 94.44 128 ASP A N 1
ATOM 931 C CA . ASP A 1 128 ? 8.309 14.280 -11.788 1.00 94.44 128 ASP A CA 1
ATOM 932 C C . ASP A 1 128 ? 8.366 14.204 -13.324 1.00 94.44 128 ASP A C 1
ATOM 934 O O . ASP A 1 128 ? 7.567 13.507 -13.959 1.00 94.44 128 ASP A O 1
ATOM 938 N N . ALA A 1 129 ? 9.344 14.879 -13.937 1.00 96.69 129 ALA A N 1
ATOM 939 C CA . ALA A 1 129 ? 9.570 14.817 -15.378 1.00 96.69 129 ALA A CA 1
ATOM 940 C C . ALA A 1 129 ? 10.024 13.414 -15.819 1.00 96.69 129 ALA A C 1
ATOM 942 O O . ALA A 1 129 ? 9.490 12.866 -16.783 1.00 96.69 129 ALA A O 1
ATOM 943 N N . GLN A 1 130 ? 10.955 12.801 -15.080 1.00 97.81 130 GLN A N 1
ATOM 944 C CA . GLN A 1 130 ? 11.425 11.434 -15.340 1.00 97.81 130 GLN A CA 1
ATOM 945 C C . GLN A 1 130 ? 10.330 10.393 -15.058 1.00 97.81 130 GLN A C 1
ATOM 947 O O . GLN A 1 130 ? 10.219 9.404 -15.782 1.00 97.81 130 GLN A O 1
ATOM 952 N N . ALA A 1 131 ? 9.480 10.615 -14.051 1.00 96.62 131 ALA A N 1
ATOM 953 C CA . ALA A 1 131 ? 8.320 9.776 -13.759 1.00 96.62 131 ALA A CA 1
ATOM 954 C C . ALA A 1 131 ? 7.297 9.823 -14.907 1.00 96.62 131 ALA A C 1
ATOM 956 O O . ALA A 1 131 ? 6.852 8.781 -15.388 1.00 96.62 131 ALA A O 1
ATOM 957 N N . SER A 1 132 ? 6.994 11.025 -15.409 1.00 96.81 132 SER A N 1
ATOM 958 C CA . SER A 1 132 ? 6.097 11.225 -16.555 1.00 96.81 132 SER A CA 1
ATOM 959 C C . SER A 1 132 ? 6.648 10.579 -17.830 1.00 96.81 132 SER A C 1
ATOM 961 O O . SER A 1 132 ? 5.915 9.910 -18.558 1.00 96.81 132 SER A O 1
ATOM 963 N N . ALA A 1 133 ? 7.953 10.716 -18.078 1.00 97.69 133 ALA A N 1
ATOM 964 C CA . ALA A 1 133 ? 8.623 10.064 -19.199 1.00 97.69 133 ALA A CA 1
ATOM 965 C C . ALA A 1 133 ? 8.641 8.529 -19.056 1.00 97.69 133 ALA A C 1
ATOM 967 O O . ALA A 1 133 ? 8.413 7.817 -20.033 1.00 97.69 133 ALA A O 1
ATOM 968 N N . SER A 1 134 ? 8.824 8.012 -17.835 1.00 96.94 134 SER A N 1
ATOM 969 C CA . SER A 1 134 ? 8.738 6.572 -17.551 1.00 96.94 134 SER A CA 1
ATOM 970 C C . SER A 1 134 ? 7.343 6.022 -17.847 1.00 96.94 134 SER A C 1
ATOM 972 O O . SER A 1 134 ? 7.222 4.965 -18.455 1.00 96.94 134 SER A O 1
ATOM 974 N N . LEU A 1 135 ? 6.285 6.749 -17.477 1.00 96.50 135 LEU A N 1
ATOM 975 C CA . LEU A 1 135 ? 4.905 6.346 -17.760 1.00 96.50 135 LEU A CA 1
ATOM 976 C C . LEU A 1 135 ? 4.610 6.277 -19.269 1.00 96.50 135 LEU A C 1
ATOM 978 O O . LEU A 1 135 ? 3.860 5.411 -19.713 1.00 96.50 135 LEU A O 1
ATOM 982 N N . ALA A 1 136 ? 5.211 7.170 -20.060 1.00 97.06 136 ALA A N 1
ATOM 983 C CA . ALA A 1 136 ? 5.057 7.196 -21.514 1.00 97.06 136 ALA A CA 1
ATOM 984 C C . ALA A 1 136 ? 5.927 6.153 -22.249 1.00 97.06 136 ALA A C 1
ATOM 986 O O . ALA A 1 136 ? 5.680 5.858 -23.422 1.00 97.06 136 ALA A O 1
ATOM 987 N N . SER A 1 137 ? 6.944 5.591 -21.587 1.00 97.62 137 SER A N 1
ATOM 988 C CA . SER A 1 137 ? 7.869 4.628 -22.185 1.00 97.62 137 SER A CA 1
ATOM 989 C C . SER A 1 137 ? 7.307 3.209 -22.164 1.00 97.62 137 SER A C 1
ATOM 991 O O . SER A 1 137 ? 7.075 2.614 -21.109 1.00 97.62 137 SER A O 1
ATOM 993 N N . LYS A 1 1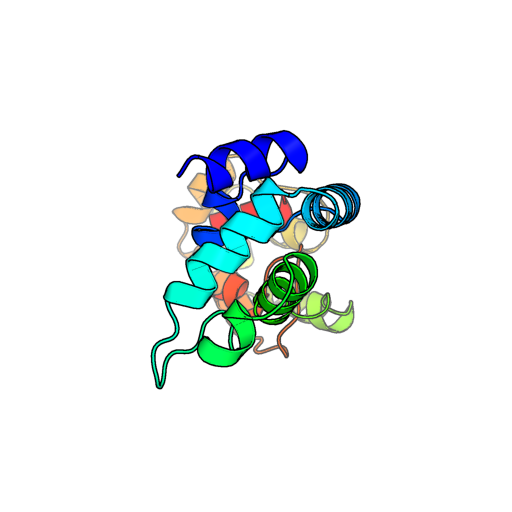38 ? 7.193 2.604 -23.352 1.00 96.62 138 LYS A N 1
ATOM 994 C CA . LYS A 1 138 ? 6.878 1.172 -23.490 1.00 96.62 138 LYS A CA 1
ATOM 995 C C . LYS A 1 138 ? 7.931 0.292 -22.818 1.00 96.62 138 LYS A C 1
ATOM 997 O O . LYS A 1 138 ? 7.574 -0.724 -22.233 1.00 96.62 138 LYS A O 1
ATOM 1002 N N . SER A 1 139 ? 9.198 0.700 -22.872 1.00 96.62 139 SER A N 1
ATOM 1003 C CA . SER A 1 139 ? 10.307 -0.005 -22.231 1.00 96.62 139 SER A CA 1
ATOM 1004 C C . SER A 1 139 ? 10.160 0.019 -20.710 1.00 96.62 139 SER A C 1
ATOM 1006 O O . SER A 1 139 ? 10.321 -1.007 -20.066 1.00 96.62 139 SER A O 1
ATOM 1008 N N . CYS A 1 140 ? 9.790 1.156 -20.112 1.00 95.56 140 CYS A N 1
ATOM 1009 C CA . CYS A 1 140 ? 9.581 1.228 -18.664 1.00 95.56 140 CYS A CA 1
ATOM 1010 C C . CYS A 1 140 ? 8.352 0.448 -18.200 1.00 95.56 140 CYS A C 1
ATOM 1012 O O . CYS A 1 140 ? 8.429 -0.244 -17.188 1.00 95.56 140 CYS A O 1
ATOM 1014 N N . LEU A 1 141 ? 7.247 0.503 -18.951 1.00 92.44 141 LEU A N 1
ATOM 1015 C CA . LEU A 1 141 ? 6.064 -0.323 -18.686 1.00 92.44 141 LEU A CA 1
ATOM 1016 C C . LEU A 1 141 ? 6.396 -1.821 -18.766 1.00 92.44 141 LEU A C 1
ATOM 1018 O O . LEU A 1 141 ? 5.981 -2.592 -17.904 1.00 92.44 141 LEU A O 1
ATOM 1022 N N . ALA A 1 142 ? 7.183 -2.229 -19.765 1.00 91.12 142 ALA A N 1
ATOM 1023 C CA . ALA A 1 142 ? 7.651 -3.605 -19.895 1.00 91.12 142 ALA A CA 1
ATOM 1024 C C . ALA A 1 142 ? 8.631 -3.992 -18.776 1.00 91.12 142 ALA A C 1
ATOM 1026 O O . ALA A 1 142 ? 8.503 -5.078 -18.231 1.00 91.12 142 ALA A O 1
ATOM 1027 N N . LEU A 1 143 ? 9.545 -3.104 -18.371 1.00 91.56 143 LEU A N 1
ATOM 1028 C CA . LEU A 1 143 ? 10.499 -3.339 -17.282 1.00 91.56 143 LEU A CA 1
ATOM 1029 C C . LEU A 1 143 ? 9.787 -3.614 -15.948 1.00 91.56 143 LEU A C 1
ATOM 1031 O O . LEU A 1 143 ? 10.077 -4.616 -15.293 1.00 91.56 143 LEU A O 1
ATOM 1035 N N . VAL A 1 144 ? 8.834 -2.758 -15.552 1.00 87.25 144 VAL A N 1
ATOM 1036 C CA . VAL A 1 144 ? 8.038 -3.000 -14.332 1.00 87.25 144 VAL A CA 1
ATOM 1037 C C . VAL A 1 144 ? 7.141 -4.231 -14.488 1.00 87.25 144 VAL A C 1
ATOM 1039 O O . VAL A 1 144 ? 6.941 -4.978 -13.533 1.00 87.25 144 VAL A O 1
ATOM 1042 N N . GLY A 1 145 ? 6.678 -4.502 -15.711 1.00 80.69 145 GLY A N 1
ATOM 1043 C CA . GLY A 1 145 ? 5.958 -5.719 -16.071 1.00 80.69 145 GLY A CA 1
ATOM 1044 C C . GLY A 1 145 ? 6.820 -6.986 -16.122 1.00 80.69 145 GLY A C 1
ATOM 1045 O O . GLY A 1 145 ? 6.271 -8.074 -16.063 1.00 80.69 145 GLY A O 1
ATOM 1046 N N . GLU A 1 146 ? 8.146 -6.910 -16.204 1.00 83.44 146 GLU A N 1
ATOM 1047 C CA . GLU A 1 146 ? 9.048 -8.072 -16.134 1.00 83.44 146 GLU A CA 1
ATOM 1048 C C . GLU A 1 146 ? 9.427 -8.390 -14.688 1.00 83.44 146 GLU A C 1
ATOM 1050 O O . GLU A 1 146 ? 9.561 -9.560 -14.325 1.00 83.44 146 GLU A O 1
ATOM 1055 N N . ALA A 1 147 ? 9.460 -7.373 -13.820 1.00 72.12 147 ALA A N 1
ATOM 1056 C CA . ALA A 1 147 ? 9.450 -7.579 -12.373 1.00 72.12 147 ALA A CA 1
ATOM 1057 C C . ALA A 1 147 ? 8.199 -8.366 -11.899 1.00 72.12 147 ALA A C 1
ATOM 1059 O O . ALA A 1 147 ? 8.249 -9.008 -10.852 1.00 72.12 147 ALA A O 1
ATOM 1060 N N . ASN A 1 148 ? 7.120 -8.401 -12.702 1.00 61.69 148 ASN A N 1
ATOM 1061 C CA . ASN A 1 148 ? 5.911 -9.229 -12.522 1.00 61.69 148 ASN A CA 1
ATOM 1062 C C . ASN A 1 148 ? 6.153 -10.743 -12.662 1.00 61.69 148 ASN A C 1
ATOM 1064 O O . ASN A 1 148 ? 5.328 -11.541 -12.221 1.00 61.69 148 ASN A O 1
ATOM 1068 N N . GLY A 1 149 ? 7.270 -11.180 -13.263 1.00 54.34 149 GLY A N 1
ATOM 1069 C CA . GLY A 1 149 ? 7.601 -12.609 -13.404 1.00 54.34 149 GLY A CA 1
ATOM 1070 C C . GLY A 1 149 ? 7.790 -13.338 -12.065 1.00 54.34 149 GLY A C 1
ATOM 1071 O O . GLY A 1 149 ? 7.977 -14.553 -12.026 1.00 54.34 149 GLY A O 1
ATOM 1072 N N . LEU A 1 150 ? 7.728 -12.596 -10.963 1.00 58.94 150 LEU A N 1
ATOM 1073 C CA . LEU A 1 150 ? 8.011 -13.030 -9.615 1.00 58.94 150 LEU A CA 1
ATOM 1074 C C . LEU A 1 150 ? 6.705 -13.077 -8.828 1.00 58.94 150 LEU A C 1
ATOM 1076 O O . LEU A 1 150 ? 6.354 -12.155 -8.097 1.00 58.94 150 LEU A O 1
ATOM 1080 N N . LYS A 1 151 ? 5.984 -14.193 -8.948 1.00 57.28 151 LYS A N 1
ATOM 1081 C CA . LYS A 1 151 ? 4.997 -14.583 -7.934 1.00 57.28 151 LYS A CA 1
ATOM 1082 C C . LYS A 1 151 ? 5.753 -14.963 -6.661 1.00 57.28 151 LYS A C 1
ATOM 1084 O O . LYS A 1 151 ? 5.933 -16.141 -6.373 1.00 57.28 151 LYS A O 1
ATOM 1089 N N . THR A 1 152 ? 6.281 -13.979 -5.944 1.00 59.19 152 THR A N 1
ATOM 1090 C CA . THR A 1 152 ? 6.751 -14.197 -4.579 1.00 59.19 152 THR A CA 1
ATOM 1091 C C . THR A 1 152 ? 5.526 -14.335 -3.687 1.00 59.19 152 THR A C 1
ATOM 1093 O O . THR A 1 152 ? 4.528 -13.645 -3.913 1.00 59.19 152 THR A O 1
ATOM 1096 N N . ASP A 1 153 ? 5.591 -15.201 -2.677 1.00 65.44 153 ASP A N 1
ATOM 1097 C CA . ASP A 1 153 ? 4.593 -15.221 -1.603 1.00 65.44 153 ASP A CA 1
ATOM 1098 C C . ASP A 1 153 ? 4.311 -13.790 -1.131 1.00 65.44 153 ASP A C 1
ATOM 1100 O O . ASP A 1 153 ? 5.228 -12.958 -1.115 1.00 65.44 153 ASP A O 1
ATOM 1104 N N . SER A 1 154 ? 3.048 -13.481 -0.810 1.00 73.38 154 SER A N 1
ATOM 1105 C CA . SER A 1 154 ? 2.658 -12.103 -0.519 1.00 73.38 154 SER A CA 1
ATOM 1106 C C . SER A 1 154 ? 3.532 -11.547 0.609 1.00 73.38 154 SER A C 1
ATOM 1108 O O . SER A 1 154 ? 3.613 -12.093 1.711 1.00 73.38 154 SER A O 1
ATOM 1110 N N . CYS A 1 155 ? 4.248 -10.474 0.295 1.00 85.69 155 CYS A N 1
ATOM 1111 C CA . CYS A 1 155 ? 5.082 -9.724 1.218 1.00 85.69 155 CYS A CA 1
ATOM 1112 C C . CYS A 1 155 ? 4.916 -8.233 0.922 1.00 85.69 155 CYS A C 1
ATOM 1114 O O . CYS A 1 155 ? 4.409 -7.858 -0.139 1.00 85.69 155 CYS A O 1
ATOM 1116 N N . THR A 1 156 ? 5.295 -7.371 1.859 1.00 88.75 156 THR A N 1
ATOM 1117 C CA . THR A 1 156 ? 5.311 -5.928 1.627 1.00 88.75 156 THR A CA 1
ATOM 1118 C C . THR A 1 156 ? 6.687 -5.445 1.198 1.00 88.75 156 THR A C 1
ATOM 1120 O O . THR A 1 156 ? 7.680 -5.657 1.897 1.00 88.75 156 THR A O 1
ATOM 1123 N N . LEU A 1 157 ? 6.740 -4.757 0.058 1.00 86.50 157 LEU A N 1
ATOM 1124 C CA . LEU A 1 157 ? 7.891 -3.982 -0.395 1.00 86.50 157 LEU A CA 1
ATOM 1125 C C . LEU A 1 157 ? 7.527 -2.501 -0.273 1.00 86.50 157 LEU A C 1
ATOM 1127 O O . LEU A 1 157 ? 6.504 -2.081 -0.804 1.00 86.50 157 LEU A O 1
ATOM 1131 N N . TRP A 1 158 ? 8.332 -1.734 0.467 1.00 89.00 158 TRP A N 1
ATOM 1132 C CA . TRP A 1 158 ? 8.046 -0.324 0.781 1.00 89.00 158 TRP A CA 1
ATOM 1133 C C . TRP A 1 158 ? 6.620 -0.122 1.321 1.00 89.00 158 TRP A C 1
ATOM 1135 O O . TRP A 1 158 ? 5.856 0.689 0.818 1.00 89.00 158 TRP A O 1
ATOM 1145 N N . ASN A 1 159 ? 6.211 -0.943 2.295 1.00 85.88 159 ASN A N 1
ATOM 1146 C CA . ASN A 1 159 ? 4.863 -0.941 2.892 1.00 85.88 159 ASN A CA 1
ATOM 1147 C C . ASN A 1 159 ? 3.697 -1.238 1.926 1.00 85.88 159 ASN A C 1
ATOM 1149 O O . ASN A 1 159 ? 2.536 -1.180 2.327 1.00 85.88 159 ASN A O 1
ATOM 1153 N N . ASN A 1 160 ? 3.980 -1.614 0.681 1.00 86.50 160 ASN A N 1
ATOM 1154 C CA . ASN A 1 160 ? 2.982 -1.951 -0.323 1.00 86.50 160 ASN A CA 1
ATOM 1155 C C . ASN A 1 160 ? 2.993 -3.458 -0.579 1.00 86.50 160 ASN A C 1
ATOM 1157 O O . ASN A 1 160 ? 4.055 -4.070 -0.664 1.00 86.50 160 ASN A O 1
ATOM 1161 N N . ASP A 1 161 ? 1.813 -4.070 -0.696 1.00 86.00 161 ASP A N 1
ATOM 1162 C CA . ASP A 1 161 ? 1.685 -5.482 -1.069 1.00 86.00 161 ASP A CA 1
ATOM 1163 C C . ASP A 1 161 ? 2.353 -5.705 -2.430 1.00 86.00 161 ASP A C 1
ATOM 1165 O O . ASP A 1 161 ? 1.875 -5.204 -3.453 1.00 86.00 161 ASP A O 1
ATOM 1169 N N . LEU A 1 162 ? 3.463 -6.446 -2.437 1.00 83.75 162 LEU A N 1
ATOM 1170 C CA . LEU A 1 162 ? 4.284 -6.641 -3.624 1.00 83.75 162 LEU A CA 1
ATOM 1171 C C . LEU A 1 162 ? 3.472 -7.285 -4.751 1.00 83.75 162 LEU A C 1
ATOM 1173 O O . LEU A 1 162 ? 3.625 -6.886 -5.900 1.00 83.75 162 LEU A O 1
ATOM 1177 N N . SER A 1 163 ? 2.540 -8.190 -4.428 1.00 81.19 163 SER A N 1
ATOM 1178 C CA . SER A 1 163 ? 1.683 -8.848 -5.424 1.00 81.19 163 SER A CA 1
ATOM 1179 C C . SER A 1 163 ? 0.749 -7.877 -6.152 1.00 81.19 163 SER A C 1
ATOM 1181 O O . SER A 1 163 ? 0.366 -8.128 -7.293 1.00 81.19 163 SER A O 1
ATOM 1183 N N . LYS A 1 164 ? 0.411 -6.750 -5.514 1.00 84.25 164 LYS A N 1
ATOM 1184 C CA . LYS A 1 164 ? -0.367 -5.662 -6.117 1.00 84.25 164 LYS A CA 1
ATOM 1185 C C . LYS A 1 164 ? 0.530 -4.638 -6.789 1.00 84.25 164 LYS A C 1
ATOM 1187 O O . LYS A 1 164 ? 0.157 -4.122 -7.836 1.00 84.25 164 LYS A O 1
ATOM 1192 N N . LEU A 1 165 ? 1.687 -4.336 -6.197 1.00 84.69 165 LEU A N 1
ATOM 1193 C CA . LEU A 1 165 ? 2.627 -3.346 -6.718 1.00 84.69 165 LEU A CA 1
ATOM 1194 C C . LEU A 1 165 ? 3.160 -3.752 -8.098 1.00 84.69 165 LEU A C 1
ATOM 1196 O O . LEU A 1 165 ? 3.216 -2.923 -9.001 1.00 84.69 165 LEU A O 1
ATOM 1200 N N . VAL A 1 166 ? 3.450 -5.042 -8.297 1.00 80.44 166 VAL A N 1
ATOM 1201 C CA . VAL A 1 166 ? 3.959 -5.569 -9.577 1.00 80.44 166 VAL A CA 1
ATOM 1202 C C . VAL A 1 166 ? 2.971 -5.504 -10.739 1.00 80.44 166 VAL A C 1
ATOM 1204 O O . VAL A 1 166 ? 3.367 -5.702 -11.884 1.00 80.44 166 VAL A O 1
ATOM 1207 N N . THR A 1 167 ? 1.698 -5.201 -10.480 1.00 83.38 167 THR A N 1
ATOM 1208 C CA . THR A 1 167 ? 0.691 -5.004 -11.533 1.00 83.38 167 THR A CA 1
ATOM 1209 C C . THR A 1 167 ? 0.487 -3.535 -11.889 1.00 83.38 167 THR A C 1
ATOM 1211 O O . THR A 1 167 ? -0.405 -3.228 -12.679 1.00 83.38 167 THR A O 1
ATOM 1214 N N . GLN A 1 168 ? 1.233 -2.623 -11.264 1.00 89.50 168 GLN A N 1
ATOM 1215 C CA . GLN A 1 168 ? 1.052 -1.188 -11.445 1.00 89.50 168 GLN A CA 1
ATOM 1216 C C . GLN A 1 168 ? 2.056 -0.588 -12.430 1.00 89.50 168 GLN A C 1
ATOM 1218 O O . GLN A 1 168 ? 3.086 -1.177 -12.764 1.00 89.50 168 GLN A O 1
ATOM 1223 N N . ASP A 1 169 ? 1.744 0.628 -12.868 1.00 92.50 169 ASP A N 1
ATOM 1224 C CA . ASP A 1 169 ? 2.601 1.432 -13.728 1.00 92.50 169 ASP A CA 1
ATOM 1225 C C . ASP A 1 169 ? 3.827 2.014 -12.981 1.00 92.50 169 ASP A C 1
ATOM 1227 O O . ASP A 1 169 ? 3.871 2.030 -11.745 1.00 92.50 169 ASP A O 1
ATOM 1231 N N . PRO A 1 170 ? 4.832 2.538 -13.710 1.00 93.06 170 PRO A N 1
ATOM 1232 C CA . PRO A 1 170 ? 6.023 3.149 -13.126 1.00 93.06 170 PRO A CA 1
ATOM 1233 C C . PRO A 1 170 ? 5.762 4.221 -12.055 1.00 93.06 170 PRO A C 1
ATOM 1235 O O . PRO A 1 170 ? 6.525 4.329 -11.096 1.00 93.06 170 PRO A O 1
ATOM 1238 N N . VAL A 1 171 ? 4.694 5.013 -12.177 1.00 94.00 171 VAL A N 1
ATOM 1239 C CA . VAL A 1 171 ? 4.389 6.090 -11.221 1.00 94.00 171 VAL A CA 1
ATOM 1240 C C . VAL A 1 171 ? 3.902 5.513 -9.898 1.00 94.00 171 VAL A C 1
ATOM 1242 O O . VAL A 1 171 ? 4.266 6.021 -8.836 1.00 94.00 171 VAL A O 1
ATOM 1245 N N . ALA A 1 172 ? 3.114 4.442 -9.933 1.00 91.81 172 ALA A N 1
ATOM 1246 C CA . ALA A 1 172 ? 2.708 3.740 -8.723 1.00 91.81 172 ALA A CA 1
ATOM 1247 C C . ALA A 1 172 ? 3.907 3.128 -7.979 1.00 91.81 172 ALA A C 1
ATOM 1249 O O . ALA A 1 172 ? 3.976 3.251 -6.758 1.00 91.81 172 ALA A O 1
ATOM 1250 N N . TRP A 1 173 ? 4.882 2.556 -8.697 1.00 92.00 173 TRP A N 1
ATOM 1251 C CA . TRP A 1 173 ? 6.140 2.089 -8.097 1.00 92.00 173 TRP A CA 1
ATOM 1252 C C . TRP A 1 173 ? 6.901 3.223 -7.405 1.00 92.00 173 TRP A C 1
ATOM 1254 O O . TRP A 1 173 ? 7.333 3.067 -6.264 1.00 92.00 173 TRP A O 1
ATOM 1264 N N . ILE A 1 174 ? 7.025 4.379 -8.063 1.00 93.75 174 ILE A N 1
ATOM 1265 C CA . ILE A 1 174 ? 7.690 5.564 -7.500 1.00 93.75 174 ILE A CA 1
ATOM 1266 C C . ILE A 1 174 ? 6.991 6.024 -6.216 1.00 93.75 174 ILE 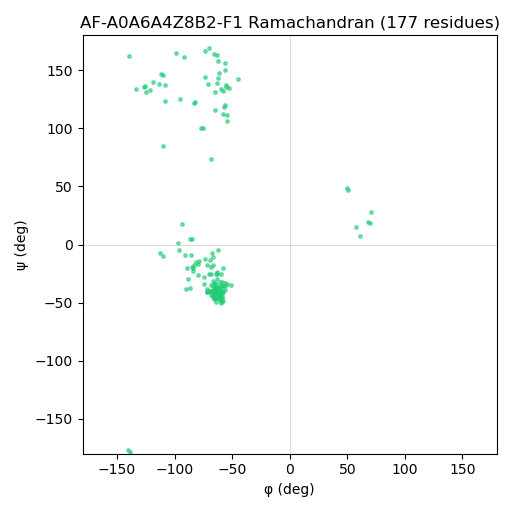A C 1
ATOM 1268 O O . ILE A 1 174 ? 7.652 6.194 -5.192 1.00 93.75 174 ILE A O 1
ATOM 1272 N N . LYS A 1 175 ? 5.659 6.153 -6.244 1.00 92.19 175 LYS A N 1
ATOM 1273 C CA . LYS A 1 175 ? 4.858 6.549 -5.075 1.00 92.19 175 LYS A CA 1
ATOM 1274 C C . LYS A 1 175 ? 4.987 5.559 -3.922 1.00 92.19 175 LYS A C 1
ATOM 1276 O O . LYS A 1 175 ? 5.144 5.988 -2.787 1.00 92.19 175 LYS A O 1
ATOM 1281 N N . ALA A 1 176 ? 4.960 4.260 -4.217 1.00 90.94 176 ALA A N 1
ATOM 1282 C CA . ALA A 1 176 ? 5.118 3.211 -3.215 1.00 90.94 176 ALA A CA 1
ATOM 1283 C C . ALA A 1 176 ? 6.471 3.282 -2.499 1.00 90.94 176 ALA A C 1
ATOM 1285 O O . ALA A 1 176 ? 6.563 2.953 -1.327 1.00 90.94 176 ALA A O 1
ATOM 1286 N N . LYS A 1 177 ? 7.530 3.720 -3.184 1.00 91.62 177 LYS A N 1
ATOM 1287 C CA . LYS A 1 177 ? 8.846 3.889 -2.562 1.00 91.62 177 LYS A CA 1
ATOM 1288 C C . LYS A 1 177 ? 8.981 5.187 -1.758 1.00 91.62 177 LYS A C 1
ATOM 1290 O O . LYS A 1 177 ? 9.803 5.259 -0.853 1.00 91.62 177 LYS A O 1
ATOM 1295 N N . GLN A 1 178 ? 8.215 6.217 -2.114 1.00 88.44 178 GLN A N 1
ATOM 1296 C CA . GLN A 1 178 ? 8.208 7.512 -1.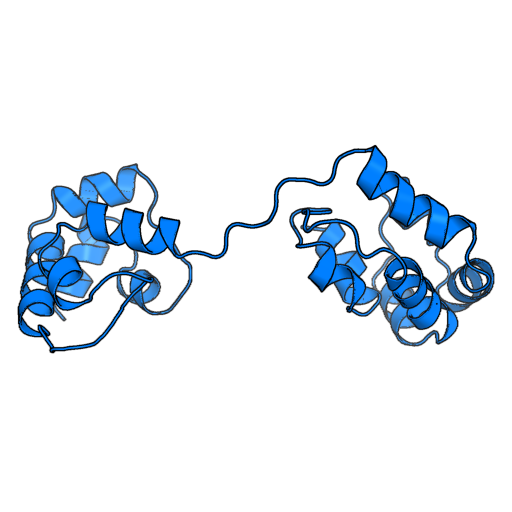424 1.00 88.44 178 GLN A CA 1
ATOM 1297 C C . GLN A 1 178 ? 7.389 7.512 -0.120 1.00 88.44 178 GLN A C 1
ATOM 1299 O O . GLN A 1 178 ? 7.500 8.472 0.642 1.00 88.44 178 GLN A O 1
ATOM 1304 N N . SER A 1 179 ? 6.551 6.493 0.105 1.00 78.62 179 SER A N 1
ATOM 1305 C CA . SER A 1 179 ? 5.693 6.341 1.291 1.00 78.62 179 SER A CA 1
ATOM 1306 C C . SER A 1 179 ? 6.396 5.685 2.470 1.00 78.62 179 SER A C 1
ATOM 1308 O O . SER A 1 179 ? 6.214 6.191 3.597 1.00 78.62 179 SER A O 1
#

Mean predicted aligned error: 10.89 Å

InterPro domains:
  IPR002200 Elicitin [PF00964] (2-59)
  IPR002200 Elicitin [PF00964] (86-160)
  IPR002200 Elicitin [SM01187] (85-170)
  IPR036470 Elicitin superfamily [G3DSA:1.10.239.10] (1-70)
  IPR036470 Elicitin superfamily [G3DSA:1.10.239.10] (84-170)
  IPR036470 Elicitin superfamily [SSF48647] (2-60)
  IPR036470 Elicitin superfamily [SSF48647] (96-161)

Solvent-accessible surface area (backbone atoms only — not comparable to full-atom values): 9735 Å² total; per-residue (Å²): 105,75,33,51,56,42,22,20,67,60,18,73,41,64,56,70,47,46,78,74,49,88,60,73,76,52,73,66,30,37,52,32,28,64,72,24,68,30,32,54,48,41,38,53,57,44,42,74,62,62,46,90,94,46,70,52,53,93,32,55,35,57,62,53,34,74,44,56,64,53,56,50,50,51,40,41,60,69,49,45,83,75,74,42,59,71,50,51,72,68,63,52,46,50,44,47,50,38,44,71,68,3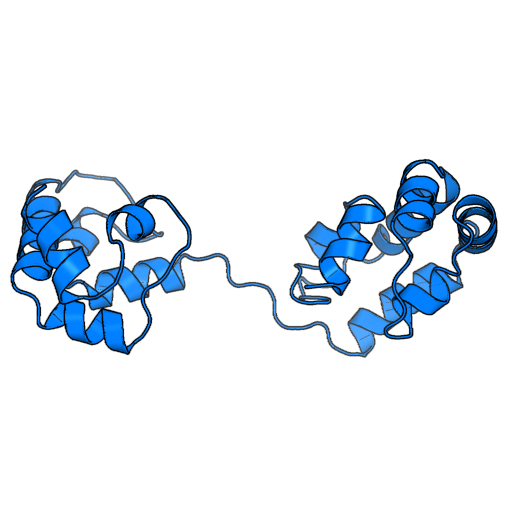8,87,28,43,64,51,21,22,66,60,18,73,43,61,60,67,49,44,70,74,49,91,55,73,74,51,73,69,29,39,54,31,25,60,74,23,68,31,27,47,48,36,43,50,47,38,42,78,58,84,59,79,73,16,15,54,61,90,32,48,40,74,60,51,37,76,44,54,55,52,54,52,52,52,38,67,74,105

Foldseek 3Di:
DVLQVQLCVQLVHNVVCVQVHLDARDPSSLVSLQVGPSNQVVLVVQCVVQDPPDDDLNHRSNVQSVDHSNSSRVSSVNSPPPQAAADDPVLLVLLLVQLVPDPLQVVLCVQLVHRVSCVSVDLDARDPSSLVSLQVGPSNQVSLLSSQVDPDPFHDDLSHGVNVQSVDGSNSSRVSSVD

Sequence (179 aa):
STNLDGCTKDSGFNWLTFFTTDAIPTDAQASASLASKSCLALVGEANGLKTDSCTLWNNDLSKLVTQDPVAWIKAKQSAAPKLPATCTPAQAGVVVSAVKASTNLDGCTKDSGFNWLTFFTTDAIPTDAQASASLASKSCLALVGEANGLKTDSCTLWNNDLSKLVTQDPVAWIKAKQS

Radius of gyration: 22.88 Å; Cα contacts (8 Å, |Δi|>4): 249; chains: 1; bounding box: 51×30×53 Å

Organism: NCBI:txid120398

Secondary structure (DSSP, 8-state):
-HHHHHHHHHHSS-HHHHHHSS----HHHHHHHHH-HHHHHHHHHHHTT--TT-EETTEEHHHHTTS-HHHHHHHHHHHS--PPPBPPHHHHHHHHHHHHH-TTHHHHHHHHSS-HHHHHHSS----HHHHHHHHH-HHHHHHHHHGGG----S-EETTEEHHHHTTS-HHHHHHHHH-

pLDDT: mean 88.16, std 8.62, range [54.34, 97.88]

Nearest PDB structures (foldseek):
  1beo-assembly1_A-2  TM=6.138E-01  e=1.420E-02  Phytophthora cryptogea
  2a8f-assembly1_A  TM=6.108E-01  e=2.543E-02  Phytophthora cinnamomi
  1bxm-assembly1_A-2  TM=6.074E-01  e=5.273E-02  Phytophthora cryptogea